Protein AF-A0A660UZ58-F1 (afdb_monomer)

Secondary structure (DSSP, 8-state):
-HHHHHHHHHHTTS------BSSSSBPPPS--------B-B-TTSPBPSSBSSS--BGGG--HHHHHHHHHHHT-TTEEEEEEPPTTTS--B--SSSSPB--SEEEEE--SSTT---EEEEEEEE-GGG-SHHHHHHHHHHHHHHHH-----TTTTTS---PPEEEEEEEETTTHHHHHHHHHH-

Foldseek 3Di:
DLQVVQVVCVVVVVDDDDDDEPPPDDDDDPDDDDPAPDFDDAPVRHFQDAEPDRGDHPVVDDPLLSVLVNVLSPDPFWNHKYQWDPPPDDFDDHSDPDTDTAGMKTFGDDVDNPDTQEIEGEHEDEPVRDDVVLVVQVVSQVVCLVPQDDDDCVVVVHNDPDHRYHYDYDYSVCSVVVVVVVSVD

Sequence (185 aa):
MAKEIFHDLLCQSKLRFLVILNEIGFQLPTKRTIKSSRWMTKRDGQPLQNSLFDFVAEDSFNNMEKEVAWYLEEQDKLLWWYRNEPKKDYGVQGWKKNRIFADFIFTNTDNEPEQFNRVYVVETKGLHLINEDTAYKKDVFQLCNKLAKKTTRTKLGLELNIPKMQFHVIHEDQWQRKLNEMFSE

Nearest PDB structures (foldseek):
  8qhd-assembly1_A  TM=4.962E-01  e=3.157E-01  Hantaan virus 76-118
  8dgc-assembly1_D  TM=4.388E-01  e=6.035E-01  Salmonella enterica
  7fiv-assembly1_B  TM=3.559E-01  e=1.014E+00  Wolbachia endosymbiont of Culex pipiens
  6q99-assembly1_A  TM=4.223E-01  e=1.231E+00  Orthohantavirus andesense
  7fiw-assembly1_A  TM=3.209E-01  e=1.702E+00  Wolbachia endosymbiont of Culex quinquefasciatus Pel

Radius of gyration: 17.45 Å; Cα contacts (8 Å, |Δi|>4): 233; chains: 1; bounding box: 42×41×42 Å

Structure (mmCIF, N/CA/C/O backbone):
data_AF-A0A660UZ58-F1
#
_entry.id   AF-A0A660UZ58-F1
#
loop_
_atom_site.group_PDB
_atom_site.id
_atom_site.type_symbol
_atom_site.label_atom_id
_atom_site.label_alt_id
_atom_site.label_comp_id
_atom_site.label_asym_id
_atom_site.label_entity_id
_atom_site.label_seq_id
_atom_site.pdbx_PDB_ins_code
_atom_site.Cartn_x
_atom_site.Cartn_y
_atom_site.Cartn_z
_atom_site.occupancy
_atom_site.B_iso_or_equiv
_atom_site.auth_seq_id
_atom_site.auth_comp_id
_atom_site.auth_asym_id
_atom_site.auth_atom_id
_atom_site.pdbx_PDB_model_num
ATOM 1 N N . MET A 1 1 ? 13.011 1.840 -24.988 1.00 85.88 1 MET A N 1
ATOM 2 C CA . MET A 1 1 ? 14.401 1.980 -24.497 1.00 85.88 1 MET A CA 1
ATOM 3 C C . MET A 1 1 ? 14.564 1.860 -22.974 1.00 85.88 1 MET A C 1
ATOM 5 O O . MET A 1 1 ? 15.024 0.821 -22.532 1.00 85.88 1 MET A O 1
ATOM 9 N N . ALA A 1 2 ? 14.192 2.842 -22.130 1.00 92.81 2 ALA A N 1
ATOM 10 C CA . ALA A 1 2 ? 14.489 2.773 -20.678 1.00 92.81 2 ALA A CA 1
ATOM 11 C C . ALA A 1 2 ? 13.854 1.562 -19.956 1.00 92.81 2 ALA A C 1
ATOM 13 O O . ALA A 1 2 ? 14.512 0.899 -19.158 1.00 92.81 2 ALA A O 1
ATOM 14 N N . LYS A 1 3 ? 12.592 1.245 -20.282 1.00 94.25 3 LYS A N 1
ATOM 15 C CA . LYS A 1 3 ? 11.885 0.055 -19.780 1.00 94.25 3 LYS A CA 1
ATOM 16 C C . LYS A 1 3 ? 12.621 -1.237 -20.150 1.00 94.25 3 LYS A C 1
ATOM 18 O O . LYS A 1 3 ? 12.858 -2.071 -19.287 1.00 94.25 3 LYS A O 1
ATOM 23 N N . GLU A 1 4 ? 13.013 -1.384 -21.414 1.00 94.62 4 GLU A N 1
ATOM 24 C CA . GLU A 1 4 ? 13.707 -2.578 -21.922 1.00 94.62 4 GLU A CA 1
ATOM 25 C C . GLU A 1 4 ? 15.058 -2.779 -21.238 1.00 94.62 4 GLU A C 1
ATOM 27 O O . GLU A 1 4 ? 15.325 -3.874 -20.760 1.00 94.62 4 GLU A O 1
ATOM 32 N N . ILE A 1 5 ? 15.860 -1.715 -21.105 1.00 94.88 5 ILE A N 1
ATOM 33 C CA . ILE A 1 5 ? 17.144 -1.769 -20.390 1.00 94.88 5 ILE A CA 1
ATOM 34 C C . ILE A 1 5 ? 16.923 -2.189 -18.933 1.00 94.88 5 ILE A C 1
ATOM 36 O O . ILE A 1 5 ? 17.631 -3.051 -18.424 1.00 94.88 5 ILE A O 1
ATOM 40 N N . PHE A 1 6 ? 15.919 -1.627 -18.255 1.00 94.06 6 PHE A N 1
ATOM 41 C CA . PHE A 1 6 ? 15.598 -2.003 -16.877 1.00 94.06 6 PHE A CA 1
ATOM 42 C C . PHE A 1 6 ? 15.233 -3.489 -16.755 1.00 94.06 6 PHE A C 1
ATOM 44 O O . PHE A 1 6 ? 15.728 -4.172 -15.859 1.00 94.06 6 PHE A O 1
ATOM 51 N N . HIS A 1 7 ? 14.410 -4.008 -17.671 1.00 92.00 7 HIS A N 1
ATOM 52 C CA . HIS A 1 7 ? 14.089 -5.434 -17.711 1.00 92.00 7 HIS A CA 1
ATOM 53 C C . HIS A 1 7 ? 15.320 -6.299 -17.986 1.00 92.00 7 HIS A C 1
ATOM 55 O O . HIS A 1 7 ? 15.493 -7.312 -17.315 1.00 92.00 7 HIS A O 1
ATOM 61 N N . ASP A 1 8 ? 16.179 -5.902 -18.924 1.00 92.25 8 ASP A N 1
ATOM 62 C CA . ASP A 1 8 ? 17.407 -6.628 -19.248 1.00 92.25 8 ASP A CA 1
ATOM 63 C C . ASP A 1 8 ? 18.349 -6.709 -18.036 1.00 92.25 8 ASP A C 1
ATOM 65 O O . ASP A 1 8 ? 18.810 -7.790 -17.670 1.00 92.25 8 A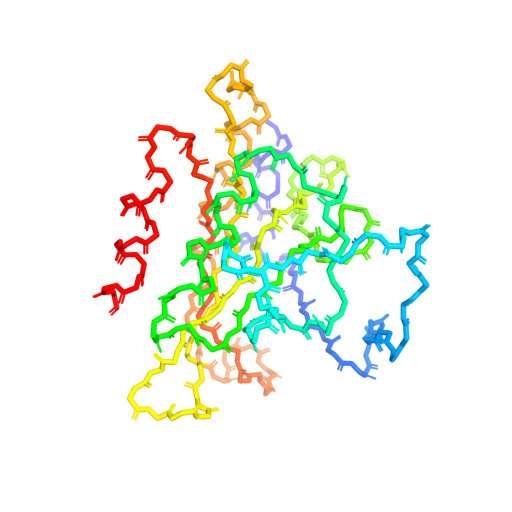SP A O 1
ATOM 69 N N . LEU A 1 9 ? 18.538 -5.596 -17.320 1.00 90.31 9 LEU A N 1
ATOM 70 C CA . LEU A 1 9 ? 19.346 -5.556 -16.098 1.00 90.31 9 LEU A CA 1
ATOM 71 C C . LEU A 1 9 ? 18.785 -6.450 -14.983 1.00 90.31 9 LEU A C 1
ATOM 73 O O . LEU A 1 9 ? 19.560 -7.101 -14.278 1.00 90.31 9 LEU A O 1
ATOM 77 N N . LEU A 1 10 ? 17.458 -6.507 -14.827 1.00 87.12 10 LEU A N 1
ATOM 78 C CA . LEU A 1 10 ? 16.806 -7.427 -13.889 1.00 87.12 10 LEU A CA 1
ATOM 79 C C . LEU A 1 10 ? 17.009 -8.891 -14.306 1.00 87.12 10 LEU A C 1
ATOM 81 O O . LEU A 1 10 ? 17.399 -9.715 -13.479 1.00 87.12 10 LEU A O 1
ATOM 85 N N . CYS A 1 11 ? 16.783 -9.218 -15.583 1.00 84.62 11 CYS A N 1
ATOM 86 C CA . CYS A 1 11 ? 16.945 -10.571 -16.125 1.00 84.62 11 CYS A CA 1
ATOM 87 C C . CYS A 1 11 ? 18.384 -11.078 -15.980 1.00 84.62 11 CYS A C 1
ATOM 89 O O . CYS A 1 11 ? 18.603 -12.218 -15.578 1.00 84.62 11 CYS A O 1
ATOM 91 N N . GLN A 1 12 ? 19.367 -10.215 -16.233 1.00 84.81 12 GLN A N 1
ATOM 92 C CA . GLN A 1 12 ? 20.789 -10.522 -16.070 1.00 84.81 12 GLN A CA 1
ATOM 93 C C . GLN A 1 12 ? 21.247 -10.513 -14.602 1.00 84.81 12 GLN A C 1
ATOM 95 O O . GLN A 1 12 ? 22.434 -10.686 -14.336 1.00 84.81 12 GLN A O 1
ATOM 100 N N . SER A 1 13 ? 20.347 -10.288 -13.633 1.00 81.56 13 SER A N 1
ATOM 101 C CA . SER A 1 13 ? 20.683 -10.111 -12.210 1.00 81.56 13 SER A CA 1
ATOM 102 C C . SER A 1 13 ? 21.688 -8.985 -11.917 1.00 81.56 13 SER A C 1
ATOM 104 O O . SER A 1 13 ? 22.253 -8.950 -10.826 1.00 81.56 13 SER A O 1
ATOM 106 N N . LYS A 1 14 ? 21.891 -8.045 -12.849 1.00 84.25 14 LYS A N 1
ATOM 107 C CA . LYS A 1 14 ? 22.739 -6.854 -12.659 1.00 84.25 14 LYS A CA 1
ATOM 108 C C . LYS A 1 14 ? 22.060 -5.788 -11.802 1.00 84.25 14 LYS A C 1
ATOM 110 O O . LYS A 1 14 ? 22.737 -4.941 -11.231 1.00 84.25 14 LYS A O 1
ATOM 115 N N . LEU A 1 15 ? 20.731 -5.835 -11.707 1.00 81.69 15 LEU A N 1
ATOM 116 C CA . LEU A 1 15 ? 19.928 -4.988 -10.834 1.00 81.69 15 LEU A CA 1
ATOM 117 C C . LEU A 1 15 ? 19.107 -5.859 -9.878 1.00 81.69 15 LEU A C 1
ATOM 119 O O . LEU A 1 15 ? 18.422 -6.786 -10.309 1.00 81.69 15 LEU A O 1
ATOM 123 N N . ARG A 1 16 ? 19.161 -5.553 -8.577 1.00 75.50 16 ARG A N 1
ATOM 124 C CA . ARG A 1 16 ? 18.340 -6.178 -7.529 1.00 75.50 16 ARG A CA 1
ATOM 125 C C . ARG A 1 16 ? 17.883 -5.113 -6.539 1.00 75.50 16 ARG A C 1
ATOM 127 O O . ARG A 1 16 ? 18.643 -4.205 -6.219 1.00 75.50 16 ARG A O 1
ATOM 134 N N . PHE A 1 17 ? 16.658 -5.249 -6.045 1.00 76.56 17 PHE A N 1
ATOM 135 C CA . PHE A 1 17 ? 16.108 -4.397 -4.995 1.00 76.56 17 PHE A CA 1
ATOM 136 C C . PHE A 1 17 ? 15.928 -5.238 -3.738 1.00 76.56 17 PHE A C 1
ATOM 138 O O . PHE A 1 17 ? 15.298 -6.292 -3.789 1.00 76.56 17 PHE A O 1
ATOM 145 N N . LEU A 1 18 ? 16.504 -4.778 -2.631 1.00 68.88 18 LEU A N 1
ATOM 146 C CA . LEU A 1 18 ? 16.437 -5.438 -1.333 1.00 68.88 18 LEU A CA 1
ATOM 147 C C . LEU A 1 18 ? 15.887 -4.443 -0.314 1.00 68.88 18 LEU A C 1
ATOM 149 O O . LEU A 1 18 ? 16.272 -3.274 -0.319 1.00 68.88 18 LEU A O 1
ATOM 153 N N . VAL A 1 19 ? 14.996 -4.916 0.552 1.00 63.12 19 VAL A N 1
ATOM 154 C CA . VAL A 1 19 ? 14.576 -4.184 1.748 1.00 63.12 19 VAL A CA 1
ATOM 155 C C . VAL A 1 19 ? 15.325 -4.811 2.912 1.00 63.12 19 VAL A C 1
ATOM 157 O O . VAL A 1 19 ? 15.097 -5.974 3.230 1.00 63.12 19 VAL A O 1
ATOM 160 N N . ILE A 1 20 ? 16.250 -4.057 3.501 1.00 58.47 20 ILE A N 1
ATOM 161 C CA . ILE A 1 20 ? 17.035 -4.493 4.656 1.00 58.47 20 ILE A CA 1
ATOM 162 C C . ILE A 1 20 ? 16.697 -3.544 5.799 1.00 58.47 20 ILE A C 1
ATOM 164 O O . ILE A 1 20 ? 16.961 -2.344 5.717 1.00 58.47 20 ILE A O 1
ATOM 168 N N . LEU A 1 21 ? 16.049 -4.076 6.832 1.00 55.16 21 LEU A N 1
ATOM 169 C CA . LEU A 1 21 ? 15.655 -3.315 8.013 1.00 55.16 21 LEU A CA 1
ATOM 170 C C . LEU A 1 21 ? 16.784 -3.333 9.040 1.00 55.16 21 LEU A C 1
ATOM 172 O O . LEU A 1 21 ? 17.461 -4.347 9.177 1.00 55.16 21 LEU A O 1
ATOM 176 N N . ASN A 1 22 ? 16.939 -2.229 9.776 1.00 52.62 22 ASN A N 1
ATOM 177 C CA . ASN A 1 22 ? 17.775 -2.066 10.977 1.00 52.62 22 ASN A CA 1
ATOM 178 C C . ASN A 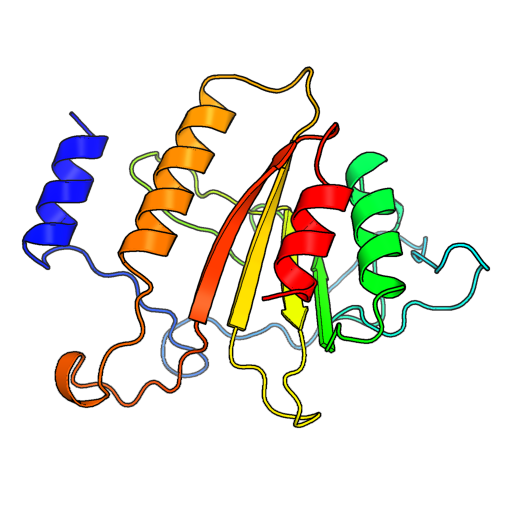1 22 ? 19.297 -2.249 10.817 1.00 52.62 22 ASN A C 1
ATOM 180 O O . ASN A 1 22 ? 20.043 -1.623 11.564 1.00 52.62 22 ASN A O 1
ATOM 184 N N . GLU A 1 23 ? 19.768 -3.022 9.841 1.00 55.53 23 GLU A N 1
ATOM 185 C CA . GLU A 1 23 ? 21.187 -3.352 9.682 1.00 55.53 23 GLU A CA 1
ATOM 186 C C . GLU A 1 23 ? 21.875 -2.541 8.574 1.00 55.53 23 GLU A C 1
ATOM 188 O O . GLU A 1 23 ? 23.064 -2.255 8.685 1.00 55.53 23 GLU A O 1
ATOM 193 N N . ILE A 1 24 ? 21.160 -2.134 7.509 1.00 52.78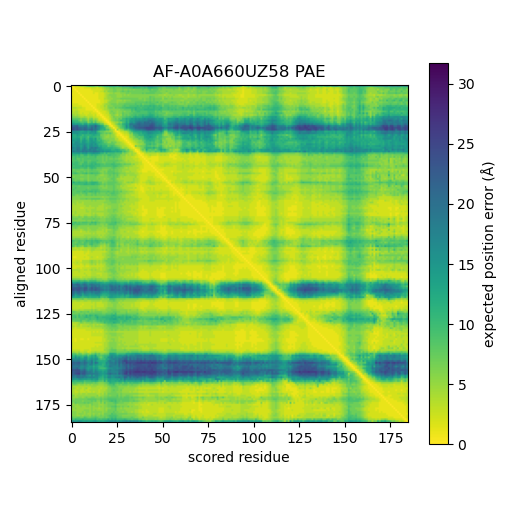 24 ILE A N 1
ATOM 194 C CA . ILE A 1 24 ? 21.797 -1.538 6.312 1.00 52.78 24 ILE A CA 1
ATOM 195 C C . ILE A 1 24 ? 20.966 -0.408 5.666 1.00 52.78 24 ILE A C 1
ATOM 197 O O . ILE A 1 24 ? 20.720 -0.392 4.461 1.00 52.78 24 ILE A O 1
ATOM 201 N N . GLY A 1 25 ? 20.563 0.591 6.458 1.00 58.09 25 GLY A N 1
ATOM 202 C CA . GLY A 1 25 ? 20.354 1.948 5.922 1.00 58.09 25 GLY A CA 1
ATOM 203 C C . GLY A 1 25 ? 18.978 2.596 6.099 1.00 58.09 25 GLY A C 1
ATOM 204 O O . GLY A 1 25 ? 18.911 3.819 6.009 1.00 58.09 25 GLY A O 1
ATOM 205 N N . PHE A 1 26 ? 17.905 1.855 6.404 1.00 61.41 26 PHE A N 1
ATOM 206 C CA . PHE A 1 26 ? 16.612 2.455 6.777 1.00 61.41 26 PHE A CA 1
ATOM 207 C C . PHE A 1 26 ? 16.253 2.120 8.227 1.00 61.41 26 PHE A C 1
ATOM 209 O O . PHE A 1 26 ? 16.021 0.959 8.566 1.00 61.41 26 PHE A O 1
ATOM 216 N N . GLN A 1 27 ? 16.212 3.148 9.077 1.00 61.53 27 GLN A N 1
ATOM 217 C CA . GLN A 1 27 ? 15.687 3.050 10.436 1.00 61.53 27 GLN A CA 1
ATOM 218 C C . GLN A 1 27 ? 14.250 3.553 10.451 1.00 61.53 27 GLN A C 1
ATOM 220 O O . GLN A 1 27 ? 13.973 4.666 10.000 1.00 61.53 27 GLN A O 1
ATOM 225 N N . LEU A 1 28 ? 13.342 2.734 10.982 1.00 65.56 28 LEU A N 1
ATOM 226 C CA . LEU A 1 28 ? 11.969 3.166 11.198 1.00 65.56 28 LEU A CA 1
ATOM 227 C C . LEU A 1 28 ? 11.967 4.312 12.220 1.00 65.56 28 LEU A C 1
ATOM 229 O O . LEU A 1 28 ? 12.511 4.152 13.317 1.00 65.56 28 LEU A O 1
ATOM 233 N N . PRO A 1 29 ? 11.389 5.477 11.883 1.00 68.44 29 PRO A N 1
ATOM 234 C CA . PRO A 1 29 ? 11.324 6.581 12.821 1.00 68.44 29 PRO A CA 1
ATOM 235 C C . PRO A 1 29 ? 10.440 6.184 14.006 1.00 68.44 29 PRO A C 1
ATOM 237 O O . PRO A 1 29 ? 9.287 5.805 13.832 1.00 68.44 29 PRO A O 1
ATOM 240 N N . THR A 1 30 ? 10.966 6.315 15.223 1.00 70.94 30 THR A N 1
ATOM 241 C CA . THR A 1 30 ? 10.212 6.034 16.459 1.00 70.94 30 THR A CA 1
ATOM 242 C C . THR A 1 30 ? 9.218 7.139 16.810 1.00 70.94 30 THR A C 1
ATOM 244 O O . THR A 1 30 ? 8.359 6.955 17.667 1.00 70.94 30 THR A O 1
ATOM 247 N N . LYS A 1 31 ? 9.340 8.310 16.170 1.00 73.56 31 LYS A N 1
ATOM 248 C CA . LYS A 1 31 ? 8.460 9.468 16.345 1.00 73.56 31 LYS A CA 1
ATOM 249 C C . LYS A 1 31 ? 8.254 10.174 15.012 1.00 73.56 31 LYS A C 1
ATOM 251 O O . LYS A 1 31 ? 9.176 10.268 14.201 1.00 73.56 31 LYS A O 1
ATOM 256 N N . ARG A 1 32 ? 7.065 10.743 14.821 1.00 73.62 32 ARG A N 1
ATOM 257 C CA . ARG A 1 32 ? 6.729 11.562 13.654 1.00 73.62 32 ARG A CA 1
ATOM 258 C C . ARG A 1 32 ? 6.149 12.896 14.106 1.00 73.62 32 ARG A C 1
ATOM 260 O O . ARG A 1 32 ? 5.229 12.928 14.913 1.00 73.62 32 ARG A O 1
ATOM 267 N N . THR A 1 33 ? 6.667 13.993 13.560 1.00 73.75 33 THR A N 1
ATOM 268 C CA . THR A 1 33 ? 6.059 15.316 13.744 1.00 73.75 33 THR A CA 1
ATOM 269 C C . THR A 1 33 ? 4.924 15.484 12.751 1.00 73.75 33 THR A C 1
ATOM 271 O O . THR A 1 33 ? 5.143 15.394 11.541 1.00 73.75 33 THR A O 1
ATOM 274 N N . ILE A 1 34 ? 3.730 15.763 13.261 1.00 73.62 34 ILE A N 1
ATOM 275 C CA . ILE A 1 34 ? 2.532 15.981 12.458 1.00 73.62 34 ILE A CA 1
ATOM 276 C C . ILE A 1 34 ? 2.078 17.422 12.682 1.00 73.62 34 ILE A C 1
ATOM 278 O O . ILE A 1 34 ? 2.043 17.900 13.812 1.00 73.62 34 ILE A O 1
ATOM 282 N N . LYS A 1 35 ? 1.825 18.148 11.587 1.00 75.75 35 LYS A N 1
ATOM 283 C CA . LYS A 1 35 ? 1.461 19.578 11.625 1.00 75.75 35 LYS A CA 1
ATOM 284 C C . LYS A 1 35 ? -0.046 19.817 11.748 1.00 75.75 35 LYS A C 1
ATOM 286 O O . LYS A 1 35 ? -0.454 20.951 11.972 1.00 75.75 35 LYS A O 1
ATOM 291 N N . SER A 1 36 ? -0.848 18.771 11.573 1.00 82.00 36 SER A N 1
ATOM 292 C CA . SER A 1 36 ? -2.303 18.827 11.683 1.00 82.00 36 SER A CA 1
ATOM 293 C C . SER A 1 36 ? -2.741 18.545 13.113 1.00 82.00 36 SER A C 1
ATOM 295 O O . SER A 1 36 ? -2.163 17.696 13.787 1.00 82.00 36 SER A O 1
ATOM 297 N N . SER A 1 37 ? -3.778 19.245 13.562 1.00 79.88 37 SER A N 1
ATOM 298 C CA . SER A 1 37 ? -4.481 18.954 14.814 1.00 79.88 37 SER A CA 1
ATOM 299 C C . SER A 1 37 ? -5.766 18.148 14.598 1.00 79.88 37 SER A C 1
ATOM 301 O O . SER A 1 37 ? -6.420 17.785 15.574 1.00 79.88 37 SER A O 1
ATOM 303 N N . ARG A 1 38 ? -6.145 17.867 13.340 1.00 89.62 38 ARG A N 1
ATOM 304 C CA . ARG A 1 38 ? -7.372 17.136 13.005 1.00 89.62 38 ARG A CA 1
ATOM 305 C C . ARG A 1 38 ? -7.093 15.645 12.892 1.00 89.62 38 ARG A C 1
ATOM 307 O O . ARG A 1 38 ? -6.434 15.196 11.954 1.00 89.62 38 ARG A O 1
ATOM 314 N N . TRP A 1 39 ? -7.619 14.902 13.857 1.00 90.75 39 TRP A N 1
ATOM 315 C CA . TRP A 1 39 ? -7.584 13.448 13.869 1.00 90.75 39 TRP A CA 1
ATOM 316 C C . TRP A 1 39 ? -8.599 12.905 12.875 1.00 90.75 39 TRP A C 1
ATOM 318 O O . TRP A 1 39 ? -9.749 13.340 12.856 1.00 90.75 39 TRP A O 1
ATOM 328 N N . MET A 1 40 ? -8.185 11.923 12.088 1.00 93.62 40 MET A N 1
ATOM 329 C CA . MET A 1 40 ? -9.124 11.066 11.390 1.00 93.62 40 MET A CA 1
ATOM 330 C C . MET A 1 40 ? -9.786 10.127 12.402 1.00 93.62 40 MET A C 1
ATOM 332 O O . MET A 1 40 ? -9.108 9.486 13.203 1.00 93.62 40 MET A O 1
ATOM 336 N N . THR A 1 41 ? -11.110 10.045 12.351 1.00 94.19 41 THR A N 1
ATOM 337 C CA . THR A 1 41 ? -11.916 9.111 13.145 1.00 94.19 41 THR A CA 1
ATOM 338 C C . THR A 1 41 ? -12.614 8.121 12.227 1.00 94.19 41 THR A C 1
ATOM 340 O O . THR A 1 41 ? -12.693 8.325 11.012 1.00 94.19 41 THR A O 1
ATOM 343 N N . LYS A 1 42 ? -13.183 7.070 12.813 1.00 93.38 42 LYS A N 1
ATOM 344 C CA . LYS A 1 42 ? -14.222 6.265 12.170 1.00 93.38 42 LYS A CA 1
ATOM 345 C C . LYS A 1 42 ? -15.440 7.133 11.832 1.00 93.38 42 LYS A C 1
ATOM 347 O O . LYS A 1 42 ? -15.575 8.263 12.318 1.00 93.38 42 LYS A O 1
ATOM 352 N N . ARG A 1 43 ? -16.348 6.598 11.010 1.00 90.44 43 ARG A N 1
ATOM 353 C CA . ARG A 1 43 ? -17.589 7.295 10.616 1.00 90.44 43 ARG A CA 1
ATOM 354 C C . ARG A 1 43 ? -18.502 7.624 11.801 1.00 90.44 43 ARG A C 1
ATOM 356 O O . ARG A 1 43 ? -19.239 8.600 11.742 1.00 90.44 43 ARG A O 1
ATOM 363 N N . ASP A 1 44 ? -18.442 6.831 12.866 1.00 91.31 44 ASP A N 1
ATOM 364 C CA . ASP A 1 44 ? -19.188 7.028 14.114 1.00 91.31 44 ASP A CA 1
ATOM 365 C C . ASP A 1 44 ? -18.495 7.992 15.103 1.00 91.31 44 ASP A C 1
ATOM 367 O O . ASP A 1 44 ? -19.000 8.227 16.200 1.00 91.31 44 ASP A O 1
ATOM 371 N N . GLY A 1 45 ? -17.344 8.561 14.724 1.00 91.12 45 GLY A N 1
ATOM 372 C CA . GLY A 1 45 ? -16.559 9.479 15.549 1.00 91.12 45 GLY A CA 1
ATOM 373 C C . GLY A 1 45 ? -15.592 8.800 16.523 1.00 91.12 45 GLY A C 1
ATOM 374 O O . GLY A 1 45 ? -14.842 9.501 17.202 1.00 91.12 45 GLY A O 1
ATOM 375 N N . GLN A 1 46 ? -15.561 7.465 16.592 1.00 92.56 46 GLN A N 1
ATOM 376 C CA . GLN A 1 46 ? -14.599 6.745 17.429 1.00 92.56 46 GLN A CA 1
ATOM 377 C C . GLN A 1 46 ? -13.174 6.824 16.853 1.00 92.56 46 GLN A C 1
ATOM 379 O O . GLN A 1 46 ? -12.997 7.006 15.642 1.00 92.56 46 GLN A O 1
ATOM 384 N N . PRO A 1 47 ? -12.131 6.659 17.686 1.00 93.06 47 PRO A N 1
ATOM 385 C CA . PRO A 1 47 ? -10.762 6.536 17.199 1.00 93.06 47 PRO A CA 1
ATOM 386 C C . PRO A 1 47 ? -10.601 5.377 16.207 1.00 93.06 47 PRO A C 1
ATOM 388 O O . PRO A 1 47 ? -11.271 4.345 16.314 1.00 93.06 47 PRO A O 1
ATOM 391 N N . LEU A 1 48 ? -9.679 5.540 15.259 1.00 94.38 48 LEU A N 1
ATOM 392 C CA . LEU A 1 48 ? -9.208 4.431 14.430 1.00 94.38 48 LEU A CA 1
ATOM 393 C C . LEU A 1 48 ? -8.541 3.377 15.327 1.00 94.38 48 LEU A C 1
ATOM 395 O O . LEU A 1 48 ? -7.869 3.716 16.298 1.00 94.38 48 LEU A O 1
ATOM 399 N N . GLN A 1 49 ? -8.739 2.108 14.999 1.00 92.44 49 GLN A N 1
ATOM 400 C CA . GLN A 1 49 ? -8.237 0.951 15.738 1.00 92.44 49 GLN A CA 1
ATOM 401 C C . GLN A 1 49 ? -7.219 0.154 14.921 1.00 92.44 49 GLN A C 1
ATOM 403 O O . GLN A 1 49 ? -6.302 -0.410 15.507 1.00 92.44 49 GLN A O 1
ATOM 408 N N . ASN A 1 50 ? -7.347 0.143 13.589 1.00 92.94 50 ASN A N 1
ATOM 409 C CA . ASN A 1 50 ? -6.518 -0.687 12.709 1.00 92.94 50 ASN A CA 1
ATOM 410 C C . ASN A 1 50 ? -5.481 0.120 11.906 1.00 92.94 50 ASN A C 1
ATOM 412 O O . ASN A 1 50 ? -4.767 -0.435 11.070 1.00 92.94 50 ASN A O 1
ATOM 416 N N . SER A 1 51 ? -5.369 1.431 12.130 1.00 92.56 51 SER A N 1
ATOM 417 C CA . SER A 1 51 ? -4.265 2.222 11.572 1.00 92.56 51 SER A CA 1
ATOM 418 C C . SER A 1 51 ? -2.938 1.819 12.221 1.00 92.56 51 SER A C 1
ATOM 420 O O . SER A 1 51 ? -2.855 1.668 13.435 1.00 92.56 51 SER A O 1
ATOM 422 N N . LEU A 1 52 ? -1.867 1.727 11.426 1.00 90.19 52 LEU A N 1
ATOM 423 C CA . LEU A 1 52 ? -0.513 1.439 11.915 1.00 90.19 52 LEU A CA 1
ATOM 424 C C . LEU A 1 52 ? 0.016 2.503 12.899 1.00 90.19 52 LEU A C 1
ATOM 426 O O . LEU A 1 52 ? 0.911 2.219 13.691 1.00 90.19 52 LEU A O 1
ATOM 430 N N . PHE A 1 53 ? -0.508 3.730 12.835 1.00 86.75 53 PHE A N 1
ATOM 431 C CA . PHE A 1 53 ? -0.165 4.824 13.747 1.00 86.75 53 PHE A CA 1
ATOM 432 C C . PHE A 1 53 ? -1.408 5.346 14.471 1.00 86.75 53 PHE A C 1
ATOM 434 O O . PHE A 1 53 ? -2.454 5.510 13.842 1.00 86.75 53 PHE A O 1
ATOM 441 N N . ASP A 1 54 ? -1.247 5.714 15.746 1.00 85.00 54 ASP A N 1
ATOM 442 C CA . ASP A 1 54 ? -2.326 6.258 16.588 1.00 85.00 54 ASP A CA 1
ATOM 443 C C . ASP A 1 54 ? -2.947 7.535 16.005 1.00 85.00 54 ASP A C 1
ATOM 445 O O . ASP A 1 54 ? -4.162 7.721 16.030 1.00 85.00 54 ASP A O 1
ATOM 449 N N . PHE A 1 55 ? -2.108 8.431 15.468 1.00 87.88 55 PHE A N 1
ATOM 450 C CA . PHE A 1 55 ? -2.557 9.672 14.844 1.00 87.88 55 PHE A CA 1
ATOM 451 C C . PHE A 1 55 ? -2.501 9.567 13.324 1.00 87.88 55 PHE A C 1
ATOM 453 O O . PHE A 1 55 ? -1.430 9.408 12.728 1.00 87.88 55 PHE A O 1
ATOM 460 N N . VAL A 1 56 ? -3.649 9.807 12.696 1.00 89.19 56 VAL A N 1
ATOM 461 C CA . VAL A 1 56 ? -3.790 9.960 11.249 1.00 89.19 56 VAL A CA 1
ATOM 462 C C . VAL A 1 56 ? -4.392 11.333 10.961 1.00 89.19 56 VAL A C 1
ATOM 464 O O . VAL A 1 56 ? -5.454 11.671 11.475 1.00 89.19 56 VAL A O 1
ATOM 467 N N . ALA A 1 57 ? -3.700 12.138 10.152 1.00 91.06 57 ALA A N 1
ATOM 468 C CA . ALA A 1 57 ? -4.124 13.493 9.808 1.00 91.06 57 ALA A CA 1
ATOM 469 C C . ALA A 1 57 ? -5.283 13.451 8.804 1.00 91.06 57 ALA A C 1
ATOM 471 O O . ALA A 1 57 ? -5.079 13.058 7.654 1.00 91.06 57 ALA A O 1
ATOM 472 N N . GLU A 1 58 ? -6.483 13.871 9.201 1.00 91.38 58 GLU A N 1
ATOM 473 C CA . GLU A 1 58 ? -7.678 13.794 8.343 1.00 91.38 58 GLU A CA 1
ATOM 474 C C . GLU A 1 58 ? -7.544 14.627 7.052 1.00 91.38 58 GLU A C 1
ATOM 476 O O . GLU A 1 58 ? -8.057 14.272 5.992 1.00 91.38 58 GLU A O 1
ATOM 481 N N . ASP A 1 59 ? -6.821 15.741 7.132 1.00 90.38 59 ASP A N 1
ATOM 482 C CA . ASP A 1 59 ? -6.530 16.669 6.037 1.00 90.38 59 ASP A CA 1
ATOM 483 C C . ASP A 1 59 ? -5.461 16.156 5.062 1.00 90.38 59 ASP A C 1
ATOM 485 O O . ASP A 1 59 ? -5.240 16.761 4.014 1.00 90.38 59 ASP A O 1
ATOM 489 N N . SER A 1 60 ? -4.813 15.029 5.371 1.00 87.50 60 SER A N 1
ATOM 490 C CA . SER A 1 60 ? -3.853 14.388 4.465 1.00 87.50 60 SER A CA 1
ATOM 491 C C . SER A 1 60 ? -4.500 13.498 3.396 1.00 87.50 60 SER A C 1
ATOM 493 O O . SER A 1 60 ? -3.783 12.991 2.531 1.00 87.50 60 SER A O 1
ATOM 495 N N . PHE A 1 61 ? -5.827 13.337 3.435 1.00 91.50 61 PHE A N 1
ATOM 496 C CA . PHE A 1 61 ? -6.593 12.474 2.538 1.00 91.50 61 PHE A CA 1
ATOM 497 C C . PHE A 1 61 ? -7.432 13.285 1.553 1.00 91.50 61 PHE A C 1
ATOM 499 O O . PHE A 1 61 ? -8.072 14.274 1.922 1.00 91.50 61 PHE A O 1
ATOM 506 N N . ASN A 1 62 ? -7.520 12.800 0.317 1.00 91.94 62 ASN A N 1
ATOM 507 C CA . ASN A 1 62 ? -8.621 13.161 -0.574 1.00 91.94 62 ASN A CA 1
ATOM 508 C C . ASN A 1 62 ? -9.895 12.347 -0.241 1.00 91.94 62 ASN A C 1
ATOM 510 O O . ASN A 1 62 ? -9.844 11.376 0.511 1.00 91.94 62 ASN A O 1
ATOM 514 N N . ASN A 1 63 ? -11.049 12.724 -0.803 1.00 92.44 63 ASN A N 1
ATOM 515 C CA . ASN A 1 63 ? -12.328 12.066 -0.491 1.00 92.44 63 ASN A CA 1
ATOM 516 C C . ASN A 1 63 ? -12.328 10.556 -0.787 1.00 92.44 63 ASN A C 1
ATOM 518 O O . ASN A 1 63 ? -12.846 9.784 0.013 1.00 92.44 63 ASN A O 1
ATOM 522 N N . MET A 1 64 ? -11.726 10.127 -1.900 1.00 93.62 64 MET A N 1
ATOM 523 C CA . MET A 1 64 ? -11.633 8.706 -2.249 1.00 93.62 64 MET A CA 1
ATOM 524 C C . MET A 1 64 ? -10.738 7.955 -1.258 1.00 93.62 64 MET A C 1
ATOM 526 O O . MET A 1 64 ? -11.100 6.877 -0.798 1.00 93.62 64 MET A O 1
ATOM 530 N N . GLU A 1 65 ? -9.588 8.525 -0.898 1.00 95.00 65 GLU A N 1
ATOM 531 C CA . GLU A 1 65 ? -8.685 7.926 0.088 1.00 95.00 65 GLU A CA 1
ATOM 532 C C . GLU A 1 65 ? -9.367 7.797 1.461 1.00 95.00 65 GLU A C 1
ATOM 534 O O . GLU A 1 65 ? -9.183 6.780 2.127 1.00 95.00 65 GLU A O 1
ATOM 539 N N . LYS A 1 66 ? -10.187 8.776 1.880 1.00 95.06 66 LYS A N 1
ATOM 540 C CA . LYS A 1 66 ? -10.967 8.678 3.130 1.00 95.06 66 LYS A CA 1
ATOM 541 C C . LYS A 1 66 ? -11.939 7.502 3.105 1.00 95.06 66 LYS A C 1
ATOM 543 O O . LYS A 1 66 ? -11.984 6.735 4.061 1.00 95.06 66 LYS A O 1
ATOM 548 N N . GLU A 1 67 ? -12.674 7.341 2.008 1.00 96.25 67 GLU A N 1
ATOM 549 C CA . GLU A 1 67 ? -13.618 6.233 1.828 1.00 96.25 67 GLU A CA 1
ATOM 550 C C . GLU A 1 67 ? -12.912 4.870 1.853 1.00 96.25 67 GLU A C 1
ATOM 552 O O . GLU A 1 67 ? -13.382 3.949 2.520 1.00 96.25 67 GLU A O 1
ATOM 557 N N . VAL A 1 68 ? -11.744 4.759 1.208 1.00 96.62 68 VAL A N 1
ATOM 558 C CA . VAL A 1 68 ? -10.913 3.545 1.262 1.00 96.62 68 VAL A CA 1
ATOM 559 C C . VAL A 1 68 ? -10.439 3.261 2.687 1.00 96.62 68 VAL A C 1
ATOM 561 O O . VAL A 1 68 ? -10.546 2.125 3.142 1.00 96.62 68 VAL A O 1
ATOM 564 N N . ALA A 1 69 ? -9.936 4.267 3.403 1.00 96.31 69 ALA A N 1
ATOM 565 C CA . ALA A 1 69 ? -9.449 4.105 4.771 1.00 96.31 69 ALA A CA 1
ATOM 566 C C . ALA A 1 69 ? -10.562 3.682 5.741 1.00 96.31 69 ALA A C 1
ATOM 568 O O . ALA A 1 69 ? -10.362 2.754 6.520 1.00 96.31 69 ALA A O 1
ATOM 569 N N . TRP A 1 70 ? -11.747 4.300 5.664 1.00 96.31 70 TRP A N 1
ATOM 570 C CA . TRP A 1 70 ? -12.902 3.875 6.462 1.00 96.31 70 TRP A CA 1
ATOM 571 C C . TRP A 1 70 ? -13.337 2.455 6.136 1.00 96.31 70 TRP A C 1
ATOM 573 O O . TRP A 1 70 ? -13.586 1.675 7.046 1.00 96.31 70 TRP A O 1
ATOM 583 N N . TYR A 1 71 ? -13.373 2.093 4.855 1.00 96.69 71 TYR A N 1
ATOM 584 C CA . TYR A 1 71 ? -13.706 0.729 4.476 1.00 96.69 71 TYR A CA 1
ATOM 585 C C . TYR A 1 71 ? -12.694 -0.275 5.035 1.00 96.69 71 TYR A C 1
ATOM 587 O O . TYR A 1 71 ? -13.112 -1.287 5.582 1.00 96.69 71 TYR A O 1
ATOM 595 N N . LEU A 1 72 ? -11.384 -0.003 4.939 1.00 95.62 72 LEU A N 1
ATOM 596 C CA . LEU A 1 72 ? -10.348 -0.863 5.525 1.00 95.62 72 LEU A CA 1
ATOM 597 C C . LEU A 1 72 ? -10.563 -1.023 7.037 1.00 95.62 72 LEU A C 1
ATOM 599 O O . LEU A 1 72 ? -10.557 -2.140 7.544 1.00 95.62 72 LEU A O 1
ATOM 603 N N . GLU A 1 73 ? -10.818 0.079 7.736 1.00 93.88 73 GLU A N 1
ATOM 604 C CA . GLU A 1 73 ? -11.059 0.110 9.180 1.00 93.88 73 GLU A CA 1
ATOM 605 C C . GLU A 1 73 ? -12.261 -0.742 9.631 1.00 93.88 73 GLU A C 1
ATOM 607 O O . GLU A 1 73 ? -12.281 -1.222 10.764 1.00 93.88 73 GLU A O 1
ATOM 612 N N . GLU A 1 74 ? -13.240 -0.945 8.749 1.00 93.12 74 GLU A N 1
ATOM 613 C CA . GLU A 1 74 ? -14.448 -1.746 8.979 1.00 93.12 74 GLU A CA 1
ATOM 614 C C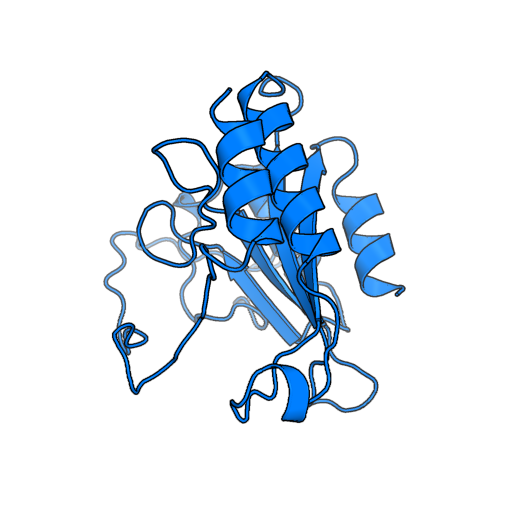 . GLU A 1 74 ? -14.257 -3.248 8.672 1.00 93.12 74 GLU A C 1
ATOM 616 O O . GLU A 1 74 ? -15.180 -4.030 8.893 1.00 93.12 74 GLU A O 1
ATOM 621 N N . GLN A 1 75 ? -13.098 -3.682 8.155 1.00 92.12 75 GLN A N 1
ATOM 622 C CA . GLN A 1 75 ? -12.882 -5.088 7.789 1.00 92.12 75 GLN A CA 1
ATOM 623 C C . GLN A 1 75 ? -12.382 -5.935 8.966 1.00 92.12 75 GLN A C 1
ATOM 625 O O . GLN A 1 75 ? -11.254 -5.767 9.423 1.00 92.12 75 GLN A O 1
ATOM 630 N N . ASP A 1 76 ? -13.160 -6.951 9.354 1.00 88.94 76 ASP A N 1
ATOM 631 C CA . ASP A 1 76 ? -12.826 -7.871 10.459 1.00 88.94 76 ASP A CA 1
ATOM 632 C C . ASP A 1 76 ? -11.496 -8.620 10.273 1.00 88.94 76 ASP A C 1
ATOM 634 O O . ASP A 1 76 ? -10.820 -8.965 11.239 1.00 88.94 76 ASP A O 1
ATOM 638 N N . LYS A 1 77 ? -11.119 -8.907 9.021 1.00 88.50 77 LYS A N 1
ATOM 639 C CA . LYS A 1 77 ? -9.883 -9.637 8.685 1.00 88.50 77 LYS A CA 1
ATOM 640 C C . LYS A 1 77 ? -8.661 -8.732 8.552 1.00 88.50 77 LYS A C 1
ATOM 642 O O . LYS A 1 77 ? -7.579 -9.220 8.225 1.00 88.50 77 LYS A O 1
ATOM 647 N N . LEU A 1 78 ? -8.814 -7.418 8.693 1.00 91.50 78 LEU A N 1
ATOM 648 C CA . LEU A 1 78 ? -7.687 -6.509 8.582 1.00 91.50 78 LEU A CA 1
ATOM 649 C C . LEU A 1 78 ? -6.835 -6.585 9.850 1.00 91.50 78 LEU A C 1
ATOM 651 O O . LEU A 1 78 ? -7.352 -6.450 10.951 1.00 91.50 78 LEU A O 1
ATOM 655 N N . LEU A 1 79 ? -5.522 -6.756 9.687 1.00 91.19 79 LEU A N 1
ATOM 656 C CA . LEU A 1 79 ? -4.595 -6.659 10.814 1.00 91.19 79 LEU A CA 1
ATOM 657 C C . LEU A 1 79 ? -4.183 -5.205 11.052 1.00 91.19 79 LEU A C 1
ATOM 659 O O . LEU A 1 79 ? -4.231 -4.711 12.171 1.00 91.19 79 LEU A O 1
ATOM 663 N N . TRP A 1 80 ? -3.756 -4.525 9.986 1.00 93.31 80 TRP A N 1
ATOM 664 C CA . TRP A 1 80 ? -3.489 -3.092 10.004 1.00 93.31 80 TRP A CA 1
ATOM 665 C C . TRP A 1 80 ? -3.496 -2.507 8.593 1.00 93.31 80 TRP A C 1
ATOM 667 O O . TRP A 1 80 ? -3.256 -3.202 7.597 1.00 93.31 80 TRP A O 1
ATOM 677 N N . TRP A 1 81 ? -3.697 -1.196 8.516 1.00 95.38 81 TRP A N 1
ATOM 678 C CA . TRP A 1 81 ? -3.493 -0.395 7.317 1.00 95.38 81 TRP A CA 1
ATOM 679 C C . TRP A 1 81 ? -2.585 0.801 7.594 1.00 95.38 81 TRP A C 1
ATOM 681 O O . TRP A 1 81 ? -2.498 1.325 8.700 1.00 95.38 81 TRP A O 1
ATOM 691 N N . TYR A 1 82 ? -1.889 1.246 6.559 1.00 93.62 82 TYR A N 1
ATOM 692 C CA . TYR A 1 82 ? -1.000 2.389 6.597 1.00 93.62 82 TYR A CA 1
ATOM 693 C C . TYR A 1 82 ? -1.237 3.275 5.380 1.00 93.62 82 TYR A C 1
ATOM 695 O O . TYR A 1 82 ? -1.090 2.821 4.244 1.00 93.62 82 TYR A O 1
ATOM 703 N N . ARG A 1 83 ? -1.555 4.554 5.611 1.00 93.00 83 ARG A N 1
ATOM 704 C CA . ARG A 1 83 ? -1.513 5.572 4.558 1.00 93.00 83 ARG A CA 1
ATOM 705 C C . ARG A 1 83 ? -0.085 6.080 4.414 1.00 93.00 83 ARG A C 1
ATOM 707 O O . ARG A 1 83 ? 0.435 6.793 5.272 1.00 93.00 83 ARG A O 1
ATOM 714 N N . ASN A 1 84 ? 0.535 5.729 3.303 1.00 91.12 84 ASN A N 1
ATOM 715 C CA . ASN A 1 84 ? 1.914 6.062 2.988 1.00 91.12 84 ASN A CA 1
ATOM 716 C C . ASN A 1 84 ? 2.102 7.578 2.804 1.00 91.12 84 ASN A C 1
ATOM 718 O O . ASN A 1 84 ? 1.274 8.226 2.163 1.00 91.12 84 ASN A O 1
ATOM 722 N N . GLU A 1 85 ? 3.185 8.179 3.318 1.00 84.88 85 GLU A N 1
ATOM 723 C CA . GLU A 1 85 ? 3.495 9.578 3.000 1.00 84.88 85 GLU A CA 1
ATOM 724 C C . GLU A 1 85 ? 4.341 9.685 1.723 1.00 84.88 85 GLU A C 1
ATOM 726 O O . GLU A 1 85 ? 5.478 9.187 1.672 1.00 84.88 85 GLU A O 1
ATOM 731 N N . PRO A 1 86 ? 3.845 10.403 0.694 1.00 82.69 86 PRO A N 1
ATOM 732 C CA . PRO A 1 86 ? 4.602 10.630 -0.525 1.00 82.69 86 PRO A CA 1
ATOM 733 C C . PRO A 1 86 ? 5.967 11.254 -0.240 1.00 82.69 86 PRO A C 1
ATOM 735 O O . PRO A 1 86 ? 6.091 12.185 0.555 1.00 82.69 86 PRO A O 1
ATOM 738 N N . LYS A 1 87 ? 6.995 10.777 -0.953 1.00 83.50 87 LYS A N 1
ATOM 739 C CA . LYS A 1 87 ? 8.388 11.259 -0.873 1.00 83.50 87 LYS A CA 1
ATOM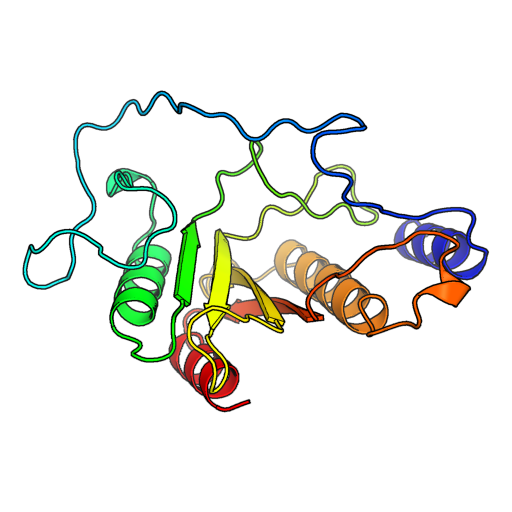 740 C C . LYS A 1 87 ? 9.097 11.024 0.463 1.00 83.50 87 LYS A C 1
ATOM 742 O O . LYS A 1 87 ? 10.243 11.454 0.584 1.00 83.50 87 LYS A O 1
ATOM 747 N N . LYS A 1 88 ? 8.468 10.351 1.429 1.00 80.50 88 LYS A N 1
ATOM 748 C CA . LYS A 1 88 ? 9.046 10.153 2.760 1.00 80.50 88 LYS A CA 1
ATOM 749 C C . LYS A 1 88 ? 9.241 8.689 3.116 1.00 80.50 88 LYS A C 1
ATOM 751 O O . LYS A 1 88 ? 10.355 8.329 3.482 1.00 80.50 88 LYS A O 1
ATOM 756 N N . ASP A 1 89 ? 8.203 7.867 2.981 1.00 81.50 89 ASP A N 1
ATOM 757 C CA . ASP A 1 89 ? 8.281 6.475 3.431 1.00 81.50 89 ASP A CA 1
ATOM 758 C C . ASP A 1 89 ? 8.492 5.518 2.246 1.00 81.50 89 ASP A C 1
ATOM 760 O O . ASP A 1 89 ? 9.476 5.636 1.510 1.00 81.50 89 ASP A O 1
ATOM 764 N N . TYR A 1 90 ? 7.601 4.547 2.044 1.00 86.31 90 TYR A N 1
ATOM 765 C CA . TYR A 1 90 ? 7.811 3.474 1.086 1.00 86.31 90 TYR A CA 1
ATOM 766 C C . TYR A 1 90 ? 7.623 3.962 -0.353 1.00 86.31 90 TYR A C 1
ATOM 768 O O . TYR A 1 90 ? 6.590 4.524 -0.715 1.00 86.31 90 TYR A O 1
ATOM 776 N N . GLY A 1 91 ? 8.621 3.711 -1.200 1.00 90.25 91 GLY A N 1
ATOM 777 C CA . GLY A 1 91 ? 8.581 4.084 -2.608 1.00 90.25 91 GLY A CA 1
ATOM 778 C C . GLY A 1 91 ? 9.139 2.988 -3.503 1.00 90.25 91 GLY A C 1
ATOM 779 O O . GLY A 1 91 ? 10.234 2.479 -3.271 1.00 90.25 91 GLY A O 1
ATOM 780 N N . VAL A 1 92 ? 8.410 2.672 -4.568 1.00 91.00 92 VAL A N 1
ATOM 781 C CA . VAL A 1 92 ? 8.806 1.689 -5.577 1.00 91.00 92 VAL A CA 1
ATOM 782 C C . VAL A 1 92 ? 9.574 2.390 -6.692 1.00 91.00 92 VAL A C 1
ATOM 784 O O . VAL A 1 92 ? 9.087 3.342 -7.307 1.00 91.00 92 VAL A O 1
ATOM 787 N N . GLN A 1 93 ? 10.787 1.916 -6.969 1.00 91.38 93 GLN A N 1
ATOM 788 C CA . GLN A 1 93 ? 11.621 2.430 -8.050 1.00 91.38 93 GLN A CA 1
ATOM 789 C C . GLN A 1 93 ? 11.434 1.587 -9.319 1.00 91.38 93 GLN A C 1
ATOM 791 O O . GLN A 1 93 ? 11.744 0.400 -9.335 1.00 91.38 93 GLN A O 1
ATOM 796 N N . GLY A 1 94 ? 10.953 2.222 -10.390 1.00 93.50 94 GLY A N 1
ATOM 797 C CA . GLY A 1 94 ? 10.900 1.643 -11.737 1.00 93.50 94 GLY A CA 1
ATOM 798 C C . GLY A 1 94 ? 11.967 2.237 -12.662 1.00 93.50 94 GLY A C 1
ATOM 799 O O . GLY A 1 94 ? 13.004 2.722 -12.209 1.00 93.50 94 GLY A O 1
ATOM 800 N N . TRP A 1 95 ? 11.684 2.261 -13.966 1.00 94.81 95 TRP A N 1
ATOM 801 C CA . TRP A 1 95 ? 12.575 2.820 -14.999 1.00 94.81 95 TRP A CA 1
ATOM 802 C C . TRP A 1 95 ? 12.406 4.329 -15.249 1.00 94.81 95 TRP A C 1
ATOM 804 O O . TRP A 1 95 ? 13.049 4.873 -16.146 1.00 94.81 95 TRP A O 1
ATOM 814 N N . LYS A 1 96 ? 11.546 5.028 -14.493 1.00 94.38 96 LYS A N 1
ATOM 815 C CA . LYS A 1 96 ? 11.489 6.502 -14.487 1.00 94.38 96 LYS A CA 1
ATOM 816 C C . LYS A 1 96 ? 12.248 7.077 -13.290 1.00 94.38 96 LYS A C 1
ATOM 818 O O . LYS A 1 96 ? 12.361 6.440 -12.250 1.00 94.38 96 LYS A O 1
ATOM 823 N N . LYS A 1 97 ? 12.715 8.325 -13.425 1.00 90.81 97 LYS A N 1
ATOM 824 C CA . LYS A 1 97 ? 13.486 9.050 -12.396 1.00 90.81 97 LYS A CA 1
ATOM 825 C C . LYS A 1 97 ? 12.785 9.109 -11.032 1.00 90.81 97 LYS A C 1
ATOM 827 O O . LYS A 1 97 ? 13.446 8.996 -10.007 1.00 90.81 97 LYS A O 1
ATOM 832 N N . ASN A 1 98 ? 11.468 9.306 -11.021 1.00 91.69 98 ASN A N 1
ATOM 833 C CA . ASN A 1 98 ? 10.697 9.445 -9.788 1.00 91.69 98 ASN A CA 1
ATOM 834 C C . ASN A 1 98 ? 10.166 8.086 -9.316 1.00 91.69 98 ASN A C 1
ATOM 836 O O . ASN A 1 98 ? 9.674 7.292 -10.123 1.00 91.69 98 ASN A O 1
ATOM 840 N N . ARG A 1 99 ? 10.231 7.855 -8.000 1.00 92.62 99 ARG A N 1
ATOM 841 C CA . ARG A 1 99 ? 9.613 6.697 -7.340 1.00 92.62 99 ARG A CA 1
ATOM 842 C C . ARG A 1 99 ? 8.090 6.813 -7.341 1.00 92.62 99 ARG A C 1
ATOM 844 O O . ARG A 1 99 ? 7.546 7.917 -7.326 1.00 92.62 99 ARG A O 1
ATOM 851 N N . ILE A 1 100 ? 7.430 5.662 -7.318 1.00 94.31 100 ILE A N 1
ATOM 852 C CA . ILE A 1 100 ? 5.989 5.535 -7.104 1.00 94.31 100 ILE A CA 1
ATOM 853 C C . ILE A 1 100 ? 5.756 5.397 -5.601 1.00 94.31 100 ILE A C 1
ATOM 855 O O . ILE A 1 100 ? 6.334 4.512 -4.976 1.00 94.31 100 ILE A O 1
ATOM 859 N N . PHE A 1 101 ? 4.916 6.256 -5.036 1.00 93.62 101 PHE A N 1
ATOM 860 C CA . PHE A 1 101 ? 4.505 6.199 -3.636 1.00 93.62 101 PHE A CA 1
ATOM 861 C C . PHE A 1 101 ? 3.028 5.826 -3.619 1.00 93.62 101 PHE A C 1
ATOM 863 O O . PHE A 1 101 ? 2.202 6.704 -3.822 1.00 93.62 101 PHE A O 1
ATOM 870 N N . ALA A 1 102 ? 2.743 4.533 -3.446 1.00 94.56 102 ALA A N 1
ATOM 871 C CA . ALA A 1 102 ? 1.376 4.024 -3.345 1.00 94.56 102 ALA A CA 1
ATOM 872 C C . ALA A 1 102 ? 0.669 4.637 -2.137 1.00 94.56 102 ALA A C 1
ATOM 874 O O . ALA A 1 102 ? 1.336 4.841 -1.126 1.00 94.56 102 ALA A O 1
ATOM 875 N N . ASP A 1 103 ? -0.636 4.873 -2.214 1.00 95.19 103 ASP A N 1
ATOM 876 C CA . ASP A 1 103 ? -1.393 5.546 -1.153 1.00 95.19 103 ASP A CA 1
ATOM 877 C C . ASP A 1 103 ? -1.527 4.687 0.107 1.00 95.19 103 ASP A C 1
ATOM 879 O O . ASP A 1 103 ? -1.338 5.180 1.219 1.00 95.19 103 ASP A O 1
ATOM 883 N N . PHE A 1 104 ? -1.802 3.391 -0.062 1.00 96.25 104 PHE A N 1
ATOM 884 C CA . PHE A 1 104 ? -2.065 2.468 1.037 1.00 96.25 104 PHE A CA 1
ATOM 885 C C . PHE A 1 104 ? -1.131 1.266 1.021 1.00 96.25 104 PHE A C 1
ATOM 887 O O . PHE A 1 104 ? -0.809 0.699 -0.025 1.00 96.25 104 PHE A O 1
ATOM 894 N N . ILE A 1 105 ? -0.740 0.843 2.215 1.00 95.12 105 ILE A N 1
ATOM 895 C CA . ILE A 1 105 ? -0.114 -0.447 2.472 1.00 95.12 105 ILE A CA 1
ATOM 896 C C . ILE A 1 105 ? -0.928 -1.109 3.567 1.00 95.12 105 ILE A C 1
ATOM 898 O O . ILE A 1 105 ? -1.174 -0.487 4.593 1.00 95.12 105 ILE A O 1
ATOM 902 N N . PHE A 1 106 ? -1.362 -2.343 3.371 1.00 94.88 106 PHE A N 1
ATOM 903 C CA . PHE A 1 106 ? -2.140 -3.035 4.391 1.00 94.88 106 PHE A CA 1
ATOM 904 C C . PHE A 1 106 ? -1.928 -4.537 4.332 1.00 94.88 106 PHE A C 1
ATOM 906 O O . PHE A 1 106 ? -1.375 -5.079 3.370 1.00 94.88 106 PHE A O 1
ATOM 913 N N . THR A 1 107 ? -2.364 -5.214 5.381 1.00 92.62 107 THR A N 1
ATOM 914 C CA . THR A 1 107 ? -2.295 -6.665 5.470 1.00 92.62 107 THR A CA 1
ATOM 915 C C . THR A 1 107 ? -3.516 -7.219 6.182 1.00 92.62 107 THR A C 1
ATOM 917 O O . THR A 1 107 ? -4.094 -6.573 7.058 1.00 92.62 107 THR A O 1
ATOM 920 N N . ASN A 1 108 ? -3.920 -8.412 5.770 1.00 86.56 108 ASN A N 1
ATOM 921 C CA . ASN A 1 108 ? -4.948 -9.192 6.427 1.00 86.56 108 ASN A CA 1
ATOM 922 C C . ASN A 1 108 ? -4.315 -10.253 7.333 1.00 86.56 108 ASN A C 1
ATOM 924 O O . ASN A 1 108 ? -3.190 -10.702 7.105 1.00 86.56 108 ASN A O 1
ATOM 928 N N . THR A 1 109 ? -5.059 -10.659 8.353 1.00 80.06 109 THR A N 1
ATOM 929 C CA . THR A 1 109 ? -4.729 -11.846 9.137 1.00 80.06 109 THR A CA 1
ATOM 930 C C . THR A 1 109 ? -5.049 -13.107 8.336 1.00 80.06 109 THR A C 1
ATOM 932 O O . THR A 1 109 ? -6.017 -13.157 7.570 1.00 80.06 109 THR A O 1
ATOM 935 N N . ASP A 1 110 ? -4.225 -14.139 8.514 1.00 70.31 110 ASP A N 1
ATOM 936 C CA . ASP A 1 110 ? -4.652 -15.512 8.244 1.00 70.31 110 ASP A CA 1
ATOM 937 C C . ASP A 1 110 ? -5.454 -16.041 9.453 1.00 70.31 110 ASP A C 1
ATOM 939 O O . ASP A 1 110 ? -5.717 -15.324 10.416 1.00 70.31 110 ASP A O 1
ATOM 943 N N . ASN A 1 111 ? -5.810 -17.329 9.451 1.00 63.38 111 ASN A N 1
ATOM 944 C CA . ASN A 1 111 ? -6.465 -18.007 10.581 1.00 63.38 111 ASN A CA 1
ATOM 945 C C . ASN A 1 111 ? -5.669 -17.962 11.911 1.00 63.38 111 ASN A C 1
ATOM 947 O O . ASN A 1 111 ? -6.161 -18.457 12.923 1.00 63.38 111 ASN A O 1
ATOM 951 N N . GLU A 1 112 ? -4.456 -17.399 11.921 1.00 62.25 112 GLU A N 1
ATOM 952 C CA . GLU A 1 112 ? -3.651 -17.148 13.115 1.00 62.25 112 GLU A CA 1
ATOM 953 C C . GLU A 1 112 ? -3.477 -15.629 13.336 1.00 62.25 112 GLU A C 1
ATOM 955 O O . GLU A 1 112 ? -2.898 -14.962 12.475 1.00 62.25 112 GLU A O 1
ATOM 960 N N . PRO A 1 113 ? -3.921 -15.069 14.482 1.00 57.59 113 PRO A N 1
ATOM 961 C CA . PRO A 1 113 ? -4.005 -13.618 14.719 1.00 57.59 113 PRO A CA 1
ATOM 962 C C . PRO A 1 113 ? -2.692 -12.823 14.623 1.00 57.59 113 PRO A C 1
ATOM 964 O O . PRO A 1 113 ? -2.729 -11.604 14.493 1.00 57.59 113 PRO A O 1
ATOM 967 N N . GLU A 1 114 ? -1.536 -13.488 14.689 1.00 60.03 114 GLU A N 1
ATOM 968 C CA . GLU A 1 114 ? -0.212 -12.844 14.733 1.00 60.03 114 GLU A CA 1
ATOM 969 C C . GLU A 1 114 ? 0.662 -13.154 13.508 1.00 60.03 114 GLU A C 1
ATOM 971 O O . GLU A 1 114 ? 1.785 -12.658 13.397 1.00 60.03 114 GLU A O 1
ATOM 976 N N . GLN A 1 115 ? 0.160 -13.954 12.563 1.00 64.38 115 GLN A N 1
ATOM 977 C CA . GLN A 1 115 ? 0.872 -14.264 11.329 1.00 64.38 115 GLN A CA 1
ATOM 978 C C . GLN A 1 115 ? 0.182 -13.595 10.144 1.00 64.38 115 GLN A C 1
ATOM 980 O O . GLN A 1 115 ? -0.982 -13.853 9.847 1.00 64.38 115 GLN A O 1
ATOM 985 N N . PHE A 1 116 ? 0.934 -12.764 9.423 1.00 71.56 116 PHE A N 1
ATOM 986 C CA . PHE A 1 116 ? 0.508 -12.244 8.132 1.00 71.56 116 PHE A CA 1
ATOM 987 C C . PHE A 1 116 ? 1.409 -12.791 7.030 1.00 71.56 116 PHE A C 1
ATOM 989 O O . PHE A 1 116 ? 2.630 -12.621 7.026 1.00 71.56 116 PHE A O 1
ATOM 996 N N . ASN A 1 117 ? 0.800 -13.473 6.065 1.00 73.88 117 ASN A N 1
ATOM 997 C CA . ASN A 1 117 ? 1.528 -14.085 4.960 1.00 73.88 117 ASN A CA 1
ATOM 998 C C . ASN A 1 117 ? 1.618 -13.169 3.730 1.00 73.88 117 ASN A C 1
ATOM 1000 O O . ASN A 1 117 ? 2.273 -13.536 2.747 1.00 73.88 117 ASN A O 1
ATOM 1004 N N . ARG A 1 118 ? 0.959 -12.002 3.761 1.00 84.31 118 ARG A N 1
ATOM 1005 C CA . ARG A 1 118 ? 0.729 -11.163 2.586 1.00 84.31 118 ARG A CA 1
ATOM 1006 C C . ARG A 1 118 ? 0.702 -9.680 2.916 1.00 84.31 118 ARG A C 1
ATOM 1008 O O . ARG A 1 118 ? 0.245 -9.290 3.976 1.00 84.31 118 ARG A O 1
ATOM 1015 N N . VAL A 1 119 ? 1.181 -8.844 2.005 1.00 89.94 119 VAL A N 1
ATOM 1016 C CA . VAL A 1 119 ? 1.115 -7.382 2.114 1.00 89.94 119 VAL A CA 1
ATOM 1017 C C . VAL A 1 119 ? 0.600 -6.822 0.799 1.00 89.94 119 VAL A C 1
ATOM 1019 O O . VAL A 1 119 ? 1.143 -7.130 -0.265 1.00 89.94 119 VAL A O 1
ATOM 1022 N N . TYR A 1 120 ? -0.420 -5.980 0.881 1.00 94.06 120 TYR A N 1
ATOM 1023 C CA . TYR A 1 120 ? -0.992 -5.268 -0.249 1.00 94.06 120 TYR A CA 1
ATOM 1024 C C . TYR A 1 120 ? -0.413 -3.860 -0.321 1.00 94.06 120 TYR A C 1
ATOM 1026 O O . TYR A 1 120 ? -0.363 -3.151 0.679 1.00 94.06 120 TYR A O 1
ATOM 1034 N N . VAL A 1 121 ? 0.014 -3.452 -1.512 1.00 95.25 121 VAL A N 1
ATOM 1035 C CA . VAL A 1 121 ? 0.478 -2.098 -1.827 1.00 95.25 121 VAL A CA 1
ATOM 1036 C C . VAL A 1 121 ? -0.459 -1.531 -2.884 1.00 95.25 121 VAL A C 1
ATOM 1038 O O . VAL A 1 121 ? -0.517 -2.038 -4.006 1.00 95.25 121 VAL A O 1
ATOM 1041 N N . VAL A 1 122 ? -1.215 -0.499 -2.527 1.00 97.00 122 VAL A N 1
ATOM 1042 C CA . VAL A 1 122 ? -2.357 -0.025 -3.308 1.00 97.00 122 VAL A CA 1
ATOM 1043 C C . VAL A 1 122 ? -2.228 1.457 -3.626 1.00 97.00 122 VAL A C 1
ATOM 1045 O O . VAL A 1 122 ? -2.154 2.300 -2.740 1.00 97.00 122 VAL A O 1
ATOM 1048 N N . GLU A 1 123 ? -2.231 1.765 -4.919 1.00 96.38 123 GLU A N 1
ATOM 1049 C CA . GLU A 1 123 ? -2.422 3.113 -5.452 1.00 96.38 123 GLU A CA 1
ATOM 1050 C C . GLU A 1 123 ? -3.894 3.281 -5.838 1.00 96.38 123 GLU A C 1
ATOM 1052 O O . GLU A 1 123 ? -4.434 2.490 -6.618 1.00 96.38 123 GLU A O 1
ATOM 1057 N N . THR A 1 124 ? -4.526 4.332 -5.337 1.00 93.81 124 THR A N 1
ATOM 1058 C CA . THR A 1 124 ? -5.875 4.751 -5.704 1.00 93.81 124 THR A CA 1
ATOM 1059 C C . THR A 1 124 ? -5.831 5.794 -6.813 1.00 93.81 124 THR A C 1
ATOM 1061 O O . THR A 1 124 ? -4.944 6.646 -6.881 1.00 93.81 124 THR A O 1
ATOM 1064 N N . LYS A 1 125 ? -6.785 5.730 -7.746 1.00 92.00 125 LYS A N 1
ATOM 1065 C CA . LYS A 1 125 ? -6.847 6.696 -8.843 1.00 92.00 125 LYS A CA 1
ATOM 1066 C C . LYS A 1 125 ? -8.272 7.102 -9.195 1.00 92.00 125 LYS A C 1
ATOM 1068 O O . LYS A 1 125 ? -9.076 6.269 -9.612 1.00 92.00 125 LYS A O 1
ATOM 1073 N N . GLY A 1 126 ? -8.537 8.406 -9.105 1.00 89.50 126 GLY A N 1
ATOM 1074 C CA . GLY A 1 126 ? -9.752 9.031 -9.630 1.00 89.50 126 GLY A CA 1
ATOM 1075 C C . GLY A 1 126 ? -9.861 8.868 -11.146 1.00 89.50 126 GLY A C 1
ATOM 1076 O O . GLY A 1 126 ? -8.853 8.977 -11.852 1.00 89.50 126 GLY A O 1
ATOM 1077 N N . LEU A 1 127 ? -11.074 8.640 -11.658 1.00 86.12 127 LEU A N 1
ATOM 1078 C CA . LEU A 1 127 ? -11.297 8.353 -13.086 1.00 86.12 127 LEU A CA 1
ATOM 1079 C C . LEU A 1 127 ? -10.764 9.460 -14.006 1.00 86.12 127 LEU A C 1
ATOM 1081 O O . LEU A 1 127 ? -10.137 9.194 -15.030 1.00 86.12 127 LEU A O 1
ATOM 1085 N N . HIS A 1 128 ? -10.958 10.710 -13.596 1.00 83.94 128 HIS A N 1
ATOM 1086 C CA . HIS A 1 128 ? -10.528 11.905 -14.320 1.00 83.94 128 HIS A CA 1
ATOM 1087 C C . HIS A 1 128 ? -8.998 12.095 -14.361 1.00 83.94 128 HIS A C 1
ATOM 1089 O O . HIS A 1 128 ? -8.506 12.949 -15.094 1.00 83.94 128 HIS A O 1
ATOM 1095 N N . LEU A 1 129 ? -8.233 11.313 -13.589 1.00 83.12 129 LEU A N 1
ATOM 1096 C CA . LEU A 1 129 ? -6.769 11.389 -13.512 1.00 83.12 129 LEU A CA 1
ATOM 1097 C C . LEU A 1 129 ? -6.072 10.219 -14.219 1.00 83.12 129 LEU A C 1
ATOM 1099 O O . LEU A 1 129 ? -4.850 10.074 -14.101 1.00 83.12 129 LEU A O 1
ATOM 1103 N N . ILE A 1 130 ? -6.825 9.372 -14.926 1.00 86.12 130 ILE A N 1
ATOM 1104 C CA . ILE A 1 130 ? -6.272 8.250 -15.684 1.00 86.12 130 ILE A CA 1
ATOM 1105 C C . ILE A 1 130 ? -5.546 8.788 -16.918 1.00 86.12 130 ILE A C 1
ATOM 1107 O O . ILE A 1 130 ? -6.126 9.435 -17.784 1.00 86.12 130 ILE A O 1
ATOM 1111 N N . ASN A 1 131 ? -4.250 8.504 -16.991 1.00 90.56 131 ASN A N 1
ATOM 1112 C CA . ASN A 1 131 ? -3.361 8.956 -18.057 1.00 90.56 131 ASN A CA 1
ATOM 1113 C C . ASN A 1 131 ? -2.133 8.029 -18.167 1.00 90.56 131 ASN A C 1
ATOM 1115 O O . ASN A 1 131 ? -2.078 6.960 -17.550 1.00 90.56 131 ASN A O 1
ATOM 1119 N N . GLU A 1 132 ? -1.114 8.454 -18.914 1.00 90.31 132 GLU A N 1
ATOM 1120 C CA . GLU A 1 132 ? 0.141 7.709 -19.079 1.00 90.31 132 GLU A CA 1
ATOM 1121 C C . GLU A 1 132 ? 0.889 7.422 -17.763 1.00 90.31 132 GLU A C 1
ATOM 1123 O O . GLU A 1 132 ? 1.584 6.409 -17.662 1.00 90.31 132 GLU A O 1
ATOM 1128 N N . ASP A 1 133 ? 0.756 8.269 -16.734 1.00 91.50 133 ASP A N 1
ATOM 1129 C CA . ASP A 1 133 ? 1.319 7.991 -15.403 1.00 91.50 133 ASP A CA 1
ATOM 1130 C C . ASP A 1 133 ? 0.633 6.780 -14.762 1.00 91.50 133 ASP A C 1
ATOM 1132 O O . ASP A 1 133 ? 1.294 5.899 -14.213 1.00 91.50 133 ASP A O 1
ATOM 1136 N N . THR A 1 134 ? -0.687 6.680 -14.923 1.00 92.88 134 THR A N 1
ATOM 1137 C CA . THR A 1 134 ? -1.468 5.539 -14.426 1.00 92.88 134 THR A CA 1
ATOM 1138 C C . THR A 1 134 ? -1.067 4.247 -15.139 1.00 92.88 134 THR A C 1
ATOM 1140 O O . THR A 1 134 ? -0.889 3.215 -14.491 1.00 92.88 134 THR A O 1
ATOM 1143 N N . ALA A 1 135 ? -0.863 4.298 -16.460 1.00 94.12 135 ALA A N 1
ATOM 1144 C CA . ALA A 1 135 ? -0.362 3.156 -17.227 1.00 94.12 135 ALA A CA 1
ATOM 1145 C C . ALA A 1 135 ? 1.049 2.738 -16.772 1.00 94.12 135 ALA A C 1
ATOM 1147 O O . ALA A 1 135 ? 1.302 1.558 -16.536 1.00 94.12 135 ALA A O 1
ATOM 1148 N N . TYR A 1 136 ? 1.947 3.704 -16.554 1.00 95.56 136 TYR A N 1
ATOM 1149 C CA . TYR A 1 136 ? 3.290 3.435 -16.037 1.00 95.56 136 TYR A CA 1
ATOM 1150 C C . TYR A 1 136 ? 3.267 2.756 -14.660 1.00 95.56 136 TYR A C 1
ATOM 1152 O O . TYR A 1 136 ? 3.963 1.760 -14.460 1.00 95.56 136 TYR A O 1
ATOM 1160 N N . LYS A 1 137 ? 2.459 3.257 -13.718 1.00 96.19 137 LYS A N 1
ATOM 1161 C CA . LYS A 1 137 ? 2.327 2.660 -12.379 1.00 96.19 137 LYS A CA 1
ATOM 1162 C C . LYS A 1 137 ? 1.822 1.222 -12.450 1.00 96.19 137 LYS A C 1
ATOM 1164 O O . LYS A 1 137 ? 2.395 0.349 -11.800 1.00 96.19 137 LYS A O 1
ATOM 1169 N N . LYS A 1 138 ? 0.818 0.961 -13.296 1.00 96.06 138 LYS A N 1
ATOM 1170 C CA . LYS A 1 138 ? 0.305 -0.394 -13.549 1.00 96.06 138 LYS A CA 1
ATOM 1171 C C . LYS A 1 138 ? 1.398 -1.330 -14.051 1.00 96.06 138 LYS A C 1
ATOM 1173 O O . LYS A 1 138 ? 1.552 -2.412 -13.492 1.00 96.06 138 LYS A O 1
ATOM 1178 N N . ASP A 1 139 ? 2.182 -0.908 -15.040 1.00 96.25 139 ASP A N 1
ATOM 1179 C CA . ASP A 1 139 ? 3.264 -1.728 -15.590 1.00 96.25 139 ASP A CA 1
ATOM 1180 C C . ASP A 1 139 ? 4.327 -2.071 -14.534 1.00 96.25 139 ASP A C 1
ATOM 1182 O O . ASP A 1 139 ? 4.784 -3.213 -14.451 1.00 96.25 139 ASP A O 1
ATOM 1186 N N . VAL A 1 140 ? 4.729 -1.092 -13.714 1.00 96.19 140 VAL A N 1
ATOM 1187 C CA . VAL A 1 140 ? 5.710 -1.319 -12.641 1.00 96.19 140 VAL A CA 1
ATOM 1188 C C . VAL A 1 140 ? 5.141 -2.264 -11.583 1.00 96.19 140 VAL A C 1
ATOM 1190 O O . VAL A 1 140 ? 5.818 -3.210 -11.191 1.00 96.19 140 VAL A O 1
ATOM 1193 N N . PHE A 1 141 ? 3.892 -2.071 -11.155 1.00 96.06 141 PHE A N 1
ATOM 1194 C CA . PHE A 1 141 ? 3.258 -2.922 -10.142 1.00 96.06 141 PHE A CA 1
ATOM 1195 C C . PHE A 1 141 ? 3.040 -4.355 -10.643 1.00 96.06 141 PHE A C 1
ATOM 1197 O O . PHE A 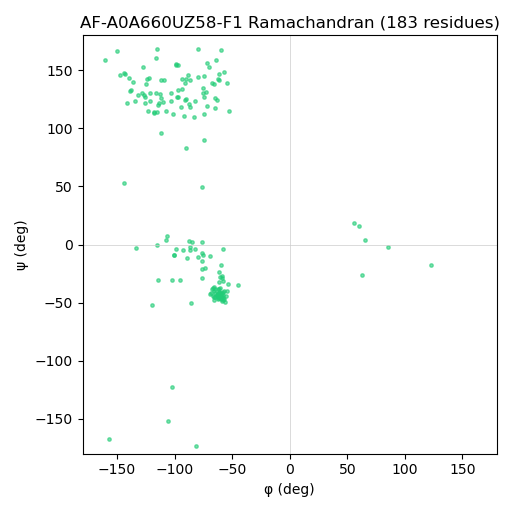1 141 ? 3.283 -5.312 -9.909 1.00 96.06 141 PHE A O 1
ATOM 1204 N N . GLN A 1 142 ? 2.684 -4.535 -11.917 1.00 94.88 142 GLN A N 1
ATOM 1205 C CA . GLN A 1 142 ? 2.635 -5.857 -12.547 1.00 94.88 142 GLN A CA 1
ATOM 1206 C C . GLN A 1 142 ? 4.007 -6.537 -12.557 1.00 94.88 142 GLN A C 1
ATOM 1208 O O . GLN A 1 142 ? 4.107 -7.734 -12.278 1.00 94.88 142 GLN A O 1
ATOM 1213 N N . LEU A 1 143 ? 5.074 -5.786 -12.842 1.00 93.31 143 LEU A N 1
ATOM 1214 C CA . LEU A 1 143 ? 6.434 -6.308 -12.769 1.00 93.31 143 LEU A CA 1
ATOM 1215 C C . LEU A 1 143 ? 6.804 -6.714 -11.336 1.00 93.31 143 LEU A C 1
ATOM 1217 O O . LEU A 1 143 ? 7.352 -7.801 -11.149 1.00 93.31 143 LEU A O 1
ATOM 1221 N N . CYS A 1 144 ? 6.456 -5.901 -10.334 1.00 91.44 144 CYS A N 1
ATOM 1222 C CA . CYS A 1 144 ? 6.630 -6.248 -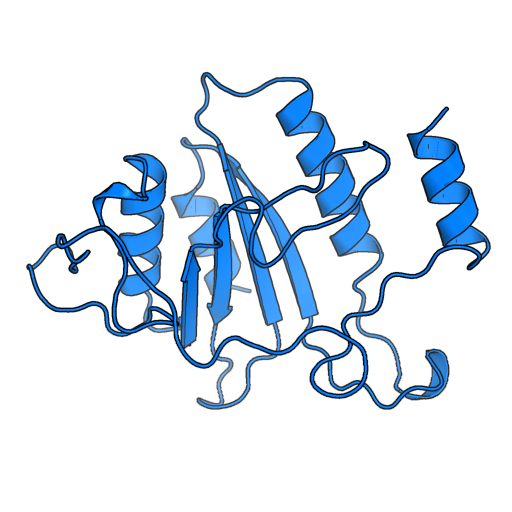8.924 1.00 91.44 144 CYS A CA 1
ATOM 1223 C C . CYS A 1 144 ? 5.918 -7.563 -8.590 1.00 91.44 144 CYS A C 1
ATOM 1225 O O . CYS A 1 144 ? 6.568 -8.473 -8.093 1.00 91.44 144 CYS A O 1
ATOM 1227 N N . ASN A 1 145 ? 4.647 -7.733 -8.965 1.00 90.56 145 ASN A N 1
ATOM 1228 C CA . ASN A 1 145 ? 3.904 -8.984 -8.748 1.00 90.56 145 ASN A CA 1
ATOM 1229 C C . ASN A 1 145 ? 4.537 -10.193 -9.452 1.00 90.56 145 ASN A C 1
ATOM 1231 O O . ASN A 1 145 ? 4.553 -11.303 -8.918 1.00 90.56 145 ASN A O 1
ATOM 1235 N N . LYS A 1 146 ? 5.080 -9.997 -10.659 1.00 87.88 146 LYS A N 1
ATOM 1236 C CA . LYS A 1 146 ? 5.759 -11.062 -11.410 1.00 87.88 146 LYS A CA 1
ATOM 1237 C C . LYS A 1 146 ? 7.042 -11.525 -10.715 1.00 87.88 146 LYS A C 1
ATOM 1239 O O . LYS A 1 146 ? 7.365 -12.712 -10.796 1.00 87.88 146 LYS A O 1
ATOM 1244 N N . LEU A 1 147 ? 7.777 -10.602 -10.093 1.00 82.12 147 LEU A N 1
ATOM 1245 C CA . LEU A 1 147 ? 9.096 -10.850 -9.504 1.00 82.12 147 LEU A CA 1
ATOM 1246 C C . LEU A 1 147 ? 9.046 -11.172 -8.005 1.00 82.12 147 LEU A C 1
ATOM 1248 O O . LEU A 1 147 ? 9.865 -11.961 -7.541 1.00 82.12 147 LEU A O 1
ATOM 1252 N N . ALA A 1 148 ? 8.078 -10.629 -7.265 1.00 72.06 148 ALA A N 1
ATOM 1253 C CA . ALA A 1 148 ? 7.853 -10.852 -5.835 1.00 72.06 148 ALA A CA 1
ATOM 1254 C C . ALA A 1 148 ? 7.203 -12.224 -5.563 1.00 72.06 148 ALA A C 1
ATOM 1256 O O . ALA A 1 148 ? 6.196 -12.348 -4.868 1.00 72.06 148 ALA A O 1
ATOM 1257 N N . LYS A 1 149 ? 7.764 -13.283 -6.153 1.00 66.00 149 LYS A N 1
ATOM 1258 C CA . LYS A 1 149 ? 7.322 -14.662 -5.935 1.00 66.00 149 LYS A CA 1
ATOM 1259 C C . LYS A 1 149 ? 8.016 -15.250 -4.712 1.00 66.00 149 LYS A C 1
ATOM 1261 O O . LYS A 1 149 ? 9.214 -15.051 -4.517 1.00 66.00 149 LYS A O 1
ATOM 1266 N N . LYS A 1 150 ? 7.266 -16.042 -3.938 1.00 56.16 150 LYS A N 1
ATOM 1267 C CA . LYS A 1 150 ? 7.784 -16.841 -2.819 1.00 56.16 150 LYS A CA 1
ATOM 1268 C C . LYS A 1 150 ? 8.951 -17.695 -3.329 1.00 56.16 150 LYS A C 1
ATOM 1270 O O . LYS A 1 150 ? 8.767 -18.538 -4.206 1.00 56.16 150 LYS A O 1
ATOM 1275 N N . THR A 1 151 ? 10.153 -17.440 -2.826 1.00 54.59 151 THR A N 1
ATOM 1276 C CA . THR A 1 151 ? 11.370 -18.171 -3.200 1.00 54.59 151 THR A CA 1
ATOM 1277 C C . THR A 1 151 ? 11.926 -18.907 -1.989 1.00 54.59 151 THR A C 1
ATOM 1279 O O . THR A 1 151 ? 11.576 -18.606 -0.849 1.00 54.59 151 THR A O 1
ATOM 1282 N N . THR A 1 152 ? 12.758 -19.916 -2.225 1.00 50.00 152 THR A N 1
ATOM 1283 C CA . THR A 1 152 ? 13.374 -20.689 -1.147 1.00 50.00 152 THR A CA 1
ATOM 1284 C C . THR A 1 152 ? 14.567 -19.940 -0.556 1.00 50.00 152 THR A C 1
ATOM 1286 O O . THR A 1 152 ? 15.331 -19.297 -1.278 1.00 50.00 152 THR A O 1
ATOM 1289 N N . ARG A 1 153 ? 14.740 -20.076 0.766 1.00 52.56 153 ARG A N 1
ATOM 1290 C CA . ARG A 1 153 ? 15.794 -19.468 1.607 1.00 52.56 153 ARG A CA 1
ATOM 1291 C C . ARG A 1 153 ? 17.200 -19.572 0.987 1.00 52.56 153 ARG A C 1
ATOM 1293 O O . ARG A 1 153 ? 17.996 -18.648 1.062 1.00 52.56 153 ARG A O 1
ATOM 1300 N N . THR A 1 154 ? 17.473 -20.670 0.285 1.00 51.88 154 THR A N 1
ATOM 1301 C CA . THR A 1 154 ? 18.757 -20.978 -0.362 1.00 51.88 154 THR A CA 1
ATOM 1302 C C . THR A 1 154 ? 19.009 -20.202 -1.662 1.00 51.88 154 THR A C 1
ATOM 1304 O O . THR A 1 154 ? 20.156 -19.937 -2.002 1.00 51.88 154 THR A O 1
ATOM 1307 N N . LYS A 1 155 ? 17.965 -19.807 -2.407 1.00 53.56 155 LYS A N 1
ATOM 1308 C CA . LYS A 1 155 ? 18.114 -19.148 -3.723 1.00 53.56 155 LYS A CA 1
ATOM 1309 C C . LYS A 1 155 ? 18.584 -17.694 -3.641 1.00 53.56 155 LYS A C 1
ATOM 1311 O O . LYS A 1 155 ? 19.074 -17.169 -4.638 1.00 53.56 155 LYS A O 1
ATOM 1316 N N . LEU A 1 156 ? 18.418 -17.045 -2.490 1.00 54.31 156 LEU A N 1
ATOM 1317 C CA . LEU A 1 156 ? 18.845 -15.662 -2.265 1.00 54.31 156 LEU A CA 1
ATOM 1318 C C . LEU A 1 156 ? 20.167 -15.552 -1.493 1.00 54.31 156 LEU A C 1
ATOM 1320 O O . LEU A 1 156 ? 20.693 -14.449 -1.401 1.00 54.31 156 LEU A O 1
ATOM 1324 N N . GLY A 1 157 ? 20.704 -16.658 -0.956 1.00 50.59 157 GLY A N 1
ATOM 1325 C CA . GLY A 1 157 ? 21.896 -16.638 -0.094 1.00 50.59 157 GLY A CA 1
ATOM 1326 C C . GLY A 1 157 ? 21.728 -15.797 1.180 1.00 50.59 157 GLY A C 1
ATOM 1327 O O . GLY A 1 157 ? 22.719 -15.429 1.798 1.00 50.59 157 GLY A O 1
ATOM 1328 N N . LEU A 1 158 ? 20.485 -15.461 1.538 1.00 51.62 158 LEU A N 1
ATOM 1329 C CA . LEU A 1 158 ? 20.115 -14.553 2.617 1.00 51.62 158 LEU A CA 1
ATOM 1330 C C . LEU A 1 158 ? 18.909 -15.142 3.351 1.00 51.62 158 LEU A C 1
ATOM 1332 O O . LEU A 1 158 ? 17.931 -15.562 2.723 1.00 51.62 158 LEU A O 1
ATOM 1336 N N . GLU A 1 159 ? 18.975 -15.170 4.678 1.00 43.78 159 GLU A N 1
ATOM 1337 C CA . GLU A 1 159 ? 17.858 -15.576 5.524 1.00 43.78 159 GLU A CA 1
ATOM 1338 C C . GLU A 1 159 ? 16.804 -14.468 5.562 1.00 43.78 159 GLU A C 1
ATOM 1340 O O . GLU A 1 159 ? 16.862 -13.575 6.397 1.00 43.78 159 GLU A O 1
ATOM 1345 N N . LEU A 1 160 ? 15.838 -14.491 4.642 1.00 53.19 160 LEU A N 1
ATOM 1346 C CA . LEU A 1 160 ? 14.754 -13.509 4.638 1.00 53.19 160 LEU A CA 1
ATOM 1347 C C . LEU A 1 160 ? 13.396 -14.217 4.711 1.00 53.19 160 LEU A C 1
ATOM 1349 O O . LEU A 1 160 ? 13.008 -14.939 3.791 1.00 53.19 160 LEU A O 1
ATOM 1353 N N . ASN A 1 161 ? 12.672 -14.005 5.813 1.00 55.91 161 ASN A N 1
ATOM 1354 C CA . ASN A 1 161 ? 11.274 -14.408 5.974 1.00 55.91 161 ASN A CA 1
ATOM 1355 C C . ASN A 1 161 ? 10.369 -13.255 5.504 1.00 55.91 161 ASN A C 1
ATOM 1357 O O . ASN A 1 161 ? 9.976 -12.411 6.304 1.00 55.91 161 ASN A O 1
ATOM 1361 N N . ILE A 1 162 ? 10.128 -13.155 4.191 1.00 62.62 162 ILE A N 1
ATOM 1362 C CA . ILE A 1 162 ? 9.368 -12.041 3.593 1.00 62.62 162 ILE A CA 1
ATOM 1363 C C . ILE A 1 162 ? 7.946 -12.506 3.238 1.00 62.62 162 ILE A C 1
ATOM 1365 O O . ILE A 1 162 ? 7.808 -13.530 2.557 1.00 62.62 162 ILE A O 1
ATOM 1369 N N . PRO A 1 163 ? 6.893 -11.763 3.628 1.00 68.81 163 PRO A N 1
ATOM 1370 C CA . PRO A 1 163 ? 5.520 -12.045 3.209 1.00 68.81 163 PRO A CA 1
ATOM 1371 C C . PRO A 1 163 ? 5.338 -11.891 1.686 1.00 68.81 163 PRO A C 1
ATOM 1373 O O . PRO A 1 163 ? 6.099 -11.201 1.004 1.00 68.81 163 PRO A O 1
ATOM 1376 N N . LYS A 1 164 ? 4.295 -12.513 1.127 1.00 79.31 164 LYS A N 1
ATOM 1377 C CA . LYS A 1 164 ? 3.894 -12.346 -0.279 1.00 79.31 164 LYS A CA 1
ATOM 1378 C C . LYS A 1 164 ? 3.447 -10.901 -0.509 1.00 79.31 164 LYS A C 1
ATOM 1380 O O . LYS A 1 164 ? 2.451 -10.469 0.053 1.00 79.31 164 LYS A O 1
ATOM 1385 N N . MET 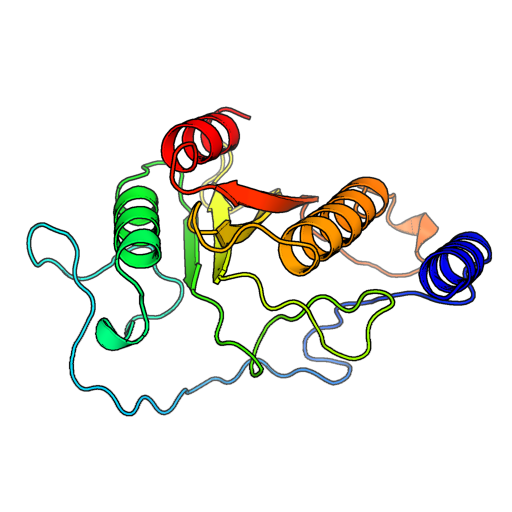A 1 165 ? 4.128 -10.157 -1.371 1.00 84.56 165 MET A N 1
ATOM 1386 C CA . MET A 1 165 ? 3.703 -8.795 -1.707 1.00 84.56 165 MET A CA 1
ATOM 1387 C C . MET A 1 165 ? 2.817 -8.788 -2.956 1.00 84.56 165 MET A C 1
ATOM 1389 O O . MET A 1 165 ? 3.158 -9.418 -3.958 1.00 84.56 165 MET A O 1
ATOM 1393 N N . GLN A 1 166 ? 1.704 -8.059 -2.904 1.00 89.69 166 GLN A N 1
ATOM 1394 C CA . GLN A 1 166 ? 0.795 -7.833 -4.027 1.00 89.69 166 GLN A CA 1
ATOM 1395 C C . GLN A 1 166 ? 0.585 -6.331 -4.244 1.00 89.69 166 GLN A C 1
ATOM 1397 O O . GLN A 1 166 ? 0.241 -5.591 -3.330 1.00 89.69 166 GLN A O 1
ATOM 1402 N N . PHE A 1 167 ? 0.800 -5.874 -5.473 1.00 93.81 167 PHE A N 1
ATOM 1403 C CA . PHE A 1 167 ? 0.756 -4.472 -5.869 1.00 93.81 167 PHE A CA 1
ATOM 1404 C C . PHE A 1 167 ? -0.433 -4.218 -6.794 1.00 93.81 167 PHE A C 1
ATOM 1406 O O . PHE A 1 167 ? -0.593 -4.914 -7.803 1.00 93.81 167 PHE A O 1
ATOM 1413 N N . HIS A 1 168 ? -1.241 -3.201 -6.496 1.00 95.50 168 HIS A N 1
ATOM 1414 C CA . HIS A 1 168 ? -2.453 -2.887 -7.249 1.00 95.50 168 HIS A CA 1
ATOM 1415 C C . HIS A 1 168 ? -2.592 -1.388 -7.513 1.00 95.50 168 HIS A C 1
ATOM 1417 O O . HIS A 1 168 ? -2.324 -0.557 -6.654 1.00 95.50 168 HIS A O 1
ATOM 1423 N N . VAL A 1 169 ? -3.048 -1.054 -8.720 1.00 95.19 169 VAL A N 1
ATOM 1424 C CA . VAL A 1 169 ? -3.590 0.272 -9.035 1.00 95.19 169 VAL A CA 1
ATOM 1425 C C . VAL A 1 169 ? -5.096 0.096 -9.182 1.00 95.19 169 VAL A C 1
ATOM 1427 O O . VAL A 1 169 ? -5.532 -0.618 -10.091 1.00 95.19 169 VAL A O 1
ATOM 1430 N N . ILE A 1 170 ? -5.876 0.701 -8.290 1.00 95.38 170 ILE A N 1
ATOM 1431 C CA . ILE A 1 170 ? -7.338 0.579 -8.249 1.00 95.38 170 ILE A CA 1
ATOM 1432 C C . ILE A 1 170 ? -8.006 1.902 -8.616 1.00 95.38 170 ILE A C 1
ATOM 1434 O O . ILE A 1 170 ? -7.527 2.980 -8.272 1.00 95.38 170 ILE A O 1
ATOM 1438 N N . HIS A 1 171 ? -9.105 1.813 -9.358 1.00 93.75 171 HIS A N 1
ATOM 1439 C CA . HIS A 1 171 ? -9.850 2.974 -9.832 1.00 93.75 171 HIS A CA 1
ATOM 1440 C C . HIS A 1 171 ? -11.042 3.285 -8.922 1.00 93.75 171 HIS A C 1
ATOM 1442 O O . HIS A 1 171 ? -11.589 2.392 -8.276 1.00 93.75 171 HIS A O 1
ATOM 1448 N N . GLU A 1 172 ? -11.459 4.546 -8.923 1.00 91.75 172 GLU A N 1
ATOM 1449 C CA . GLU A 1 172 ? -12.586 5.086 -8.150 1.00 91.75 172 GLU A CA 1
ATOM 1450 C C . GLU A 1 172 ? -13.920 4.351 -8.340 1.00 91.75 172 GLU A C 1
ATOM 1452 O O . GLU A 1 172 ? -14.670 4.184 -7.388 1.00 91.75 172 GLU A O 1
ATOM 1457 N N . ASP A 1 173 ? -14.214 3.834 -9.527 1.00 92.31 173 ASP A N 1
ATOM 1458 C CA . ASP A 1 173 ? -15.456 3.101 -9.801 1.00 92.31 173 ASP A CA 1
ATOM 1459 C C . ASP A 1 173 ? -15.433 1.640 -9.319 1.00 92.31 173 ASP A C 1
ATOM 1461 O O . ASP A 1 173 ? -16.452 0.952 -9.350 1.00 92.31 173 ASP A O 1
ATOM 1465 N N . GLN A 1 174 ? -14.266 1.125 -8.919 1.00 93.75 174 GLN A N 1
ATOM 1466 C CA . GLN A 1 174 ? -14.053 -0.311 -8.690 1.00 93.75 174 GLN A CA 1
ATOM 1467 C C . GLN A 1 174 ? -13.334 -0.634 -7.384 1.00 93.75 174 GLN A C 1
ATOM 1469 O O . GLN A 1 174 ? -13.135 -1.819 -7.093 1.00 93.75 174 GLN A O 1
ATOM 1474 N N . TRP A 1 175 ? -12.923 0.377 -6.615 1.00 95.69 175 TRP A N 1
ATOM 1475 C CA . TRP A 1 175 ? -12.051 0.189 -5.458 1.00 95.69 175 TRP A CA 1
ATOM 1476 C C . TRP A 1 175 ? -12.659 -0.793 -4.451 1.00 95.69 175 TRP A C 1
ATOM 1478 O O . TRP A 1 175 ? -11.993 -1.754 -4.080 1.00 95.69 175 TRP A O 1
ATOM 1488 N N . GLN A 1 176 ? -13.943 -0.647 -4.111 1.00 96.00 176 GLN A N 1
ATOM 1489 C CA . GLN A 1 176 ? -14.589 -1.485 -3.098 1.00 96.00 176 GLN A CA 1
ATOM 1490 C C . GLN A 1 176 ? -14.666 -2.951 -3.536 1.00 96.00 176 GLN A C 1
ATOM 1492 O O . GLN A 1 176 ? -14.301 -3.850 -2.782 1.00 96.00 176 GLN A O 1
ATOM 1497 N N . ARG A 1 177 ? -15.059 -3.209 -4.793 1.00 96.38 177 ARG A N 1
ATOM 1498 C CA . ARG A 1 177 ? -15.065 -4.568 -5.360 1.00 96.38 177 ARG A CA 1
ATOM 1499 C C . ARG A 1 177 ? -13.668 -5.188 -5.316 1.00 96.38 177 ARG A C 1
ATOM 1501 O O . ARG A 1 177 ? -13.532 -6.348 -4.947 1.00 96.38 177 ARG A O 1
ATOM 1508 N N . LYS A 1 178 ? -12.635 -4.423 -5.680 1.00 95.81 178 LYS A N 1
ATOM 1509 C CA . LYS A 1 178 ? -11.252 -4.915 -5.699 1.00 95.81 178 LYS A CA 1
ATOM 1510 C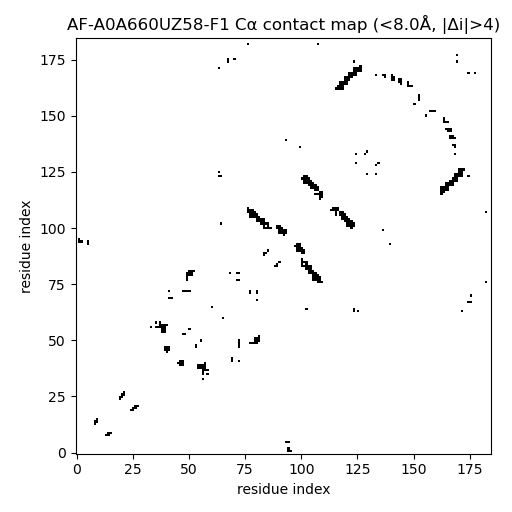 C . LYS A 1 178 ? -10.717 -5.217 -4.305 1.00 95.81 178 LYS A C 1
ATOM 1512 O O . LYS A 1 178 ? -10.023 -6.213 -4.154 1.00 95.81 178 LYS A O 1
ATOM 1517 N N . LEU A 1 179 ? -11.051 -4.409 -3.302 1.00 94.75 179 LEU A N 1
ATOM 1518 C CA . LEU A 1 179 ? -10.671 -4.707 -1.922 1.00 94.75 179 LEU A CA 1
ATOM 1519 C C . LEU A 1 179 ? -11.418 -5.938 -1.386 1.00 94.75 179 LEU A C 1
ATOM 1521 O O . LEU A 1 179 ? -10.777 -6.808 -0.809 1.00 94.75 179 LEU A O 1
ATOM 1525 N N . ASN A 1 180 ? -12.719 -6.086 -1.668 1.00 94.25 180 ASN A N 1
ATOM 1526 C CA . ASN A 1 180 ? -13.472 -7.301 -1.322 1.00 94.25 180 ASN A CA 1
ATOM 1527 C C . ASN A 1 180 ? -12.812 -8.572 -1.896 1.00 94.25 180 ASN A C 1
ATOM 1529 O O . ASN A 1 180 ? -12.689 -9.577 -1.196 1.00 94.25 180 ASN A O 1
ATOM 1533 N N . GLU A 1 181 ? -12.373 -8.528 -3.162 1.00 93.31 181 GLU A N 1
ATOM 1534 C CA . GLU A 1 181 ? -11.626 -9.626 -3.798 1.00 93.31 181 GLU A CA 1
ATOM 1535 C C . GLU A 1 181 ? -10.339 -9.949 -3.010 1.00 93.31 181 GLU A C 1
ATOM 1537 O O . GLU A 1 181 ? -10.081 -11.116 -2.735 1.00 93.31 181 GLU A O 1
ATOM 1542 N N . MET A 1 182 ? -9.585 -8.933 -2.567 1.00 92.31 182 MET A N 1
ATOM 1543 C CA . MET A 1 182 ? -8.353 -9.113 -1.778 1.00 92.31 182 MET A CA 1
ATOM 1544 C C . MET A 1 182 ? -8.606 -9.745 -0.399 1.00 92.31 182 MET A C 1
ATOM 1546 O O . MET A 1 182 ? -7.827 -10.586 0.040 1.00 92.31 182 MET A O 1
ATOM 1550 N N . PHE A 1 183 ? -9.695 -9.390 0.289 1.00 88.38 183 PHE A N 1
ATOM 1551 C CA . PHE A 1 183 ? -10.052 -9.997 1.585 1.00 88.38 183 PHE A CA 1
ATOM 1552 C C . PHE A 1 183 ? -10.638 -11.417 1.470 1.00 88.38 183 PHE A C 1
ATOM 1554 O O . PHE A 1 183 ? -10.825 -12.101 2.485 1.00 88.38 183 PHE A O 1
ATOM 1561 N N . SER A 1 184 ? -10.927 -11.863 0.245 1.00 85.50 184 SER A N 1
ATOM 1562 C CA . SER A 1 184 ? -11.491 -13.184 -0.051 1.00 85.50 184 SER A CA 1
ATOM 1563 C C . SER A 1 184 ? -10.452 -14.210 -0.532 1.00 85.50 184 SER A C 1
ATOM 1565 O O . SER A 1 184 ? -10.799 -15.383 -0.649 1.00 85.50 184 SER A O 1
ATOM 1567 N N . GLU A 1 185 ? -9.212 -13.786 -0.820 1.00 75.19 185 GLU A N 1
ATOM 1568 C CA . GLU A 1 185 ? -8.088 -14.636 -1.272 1.00 75.19 185 GLU A CA 1
ATOM 1569 C C . GLU A 1 185 ? -7.337 -15.335 -0.131 1.00 75.19 185 GLU A C 1
ATOM 1571 O O . GLU A 1 185 ? -7.116 -16.561 -0.227 1.00 75.19 185 GLU A O 1
#

Solvent-accessible surface area (backbone atoms only — not comparable to full-atom values): 11391 Å² total; per-residue (Å²): 107,60,61,57,54,48,50,50,32,44,75,70,62,77,46,85,87,82,90,52,71,80,79,69,84,50,72,81,74,94,71,80,92,73,93,65,89,52,70,46,52,40,97,87,67,45,76,66,82,34,51,75,52,96,78,44,55,44,85,80,49,54,74,68,56,47,55,52,52,51,53,52,65,69,39,90,55,49,61,34,35,37,77,49,49,73,98,70,63,71,61,49,77,62,69,54,97,67,62,48,51,41,45,34,38,34,31,44,44,51,103,43,94,88,49,58,65,40,37,41,39,32,29,78,39,55,74,92,68,67,47,72,67,51,53,50,52,44,55,48,28,52,50,46,43,70,65,48,56,92,72,61,56,75,82,70,80,44,96,67,94,73,55,42,49,44,50,46,74,40,43,65,94,45,41,69,64,55,49,54,54,62,80,69,112

Mean predicted aligned error: 6.93 Å

pLDDT: mean 84.22, std 13.62, range [43.78, 97.0]